Protein 8BAU (pdb70)

Secondary structure (DSSP, 8-state):
-TTSEEE-SSEEEE--S-STTTGGGSTTS---EE-TT--EESSHHHHHHHHHHHHH-TT-HHHHHHHHH--SHHHHHHHHHT-TT--HHHHHHHHHHHHHHHHHHHHHT-HHHHHHHHTTTT-EEEE--TT-SSSS-S--HHHHHHHHHT-HHHHHHSS--HHHHHHH----HHHHHHHHHHHHTS---

InterPro domains:
  IPR012816 NADAR [PF08719] (11-183)
  IPR012816 NADAR [TIGR02464] (10-182)
  IPR012816 NADAR [cd15457] (10-181)
  IPR037238 YbiA-like superfamily [G3DSA:1.10.357.40] (2-187)
  IPR037238 YbiA-like superfamily [SSF143990] (5-184)

B-factor: mean 34.52, std 11.38, range [20.26, 103.35]

Sequence (189 aa):
GPMDFVETNSAVYFYGQRDRKFGFLSNFYPCEFTDTEGRRFYSSEQYFMKRKQEMFDRDNEKVAIAILRAKAPAVAKKLGRQVENYDDEVWAEHRYEVMLEALKLKFSSDEEMAAKLLATGAKRLYEASRHDAIWGIGLSVASSVTRMFRESVSFQRTGDVDAETRSLCFGKNLLGNALMEARAWLQPQD

Structure (mmCIF, N/CA/C/O backbone):
data_8BAU
#
_entry.id   8BAU
#
_cell.length_a   44.829
_cell.length_b   66.593
_cell.length_c   72.888
_cell.angle_alpha   90.000
_cell.angle_beta   90.000
_cell.angle_gamma   90.000
#
_symmetry.space_group_name_H-M   'P 21 21 21'
#
loop_
_entity.id
_entity.type
_entity.pdbx_description
1 polymer 'NADAR domain-containing protein'
2 non-polymer '[(2R,3S,4R,5R)-5-(6-AMINOPURIN-9-YL)-3,4-DIHYDROXY-OXOLAN-2-YL]METHYL [HYDROXY-[[(2R,3S,4R,5S)-3,4,5-TRIHYDROXYOXOLAN-2-YL]METHOXY]PHOSPHORYL] HYDROGEN PHOSPHATE'
3 non-polymer 1,2-ETHANEDIOL
4 water water
#
loop_
_ato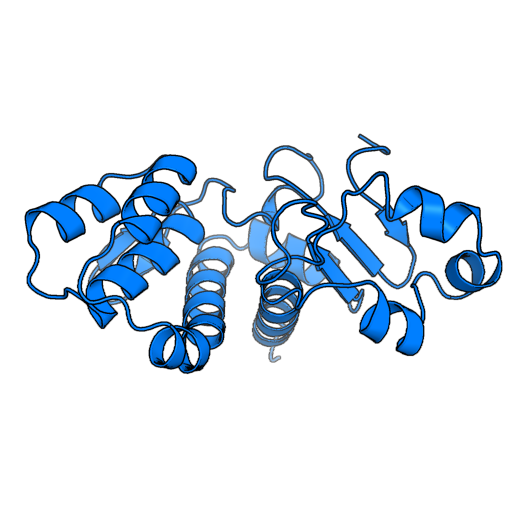m_site.group_PDB
_atom_site.id
_atom_site.type_symbol
_atom_site.label_atom_id
_atom_site.label_alt_id
_atom_site.label_comp_id
_atom_site.label_asym_id
_atom_site.label_entity_id
_atom_site.label_seq_id
_atom_site.pdbx_PDB_ins_code
_atom_site.Cartn_x
_atom_site.Cartn_y
_atom_site.Cartn_z
_atom_site.occupancy
_atom_site.B_iso_or_equiv
_atom_site.auth_seq_id
_atom_site.auth_comp_id
_atom_site.auth_asym_id
_atom_site.auth_atom_id
_atom_site.pdbx_PDB_model_num
ATOM 1 N N . GLY A 1 1 ? 33.717 -2.251 14.406 1.000 63.643 -1 GLY A N 1
ATOM 2 C CA . GLY A 1 1 ? 34.948 -2.381 13.604 1.000 66.434 -1 GLY A CA 1
ATOM 3 C C . GLY A 1 1 ? 34.823 -1.635 12.281 1.000 70.035 -1 GLY A C 1
ATOM 4 O O . GLY A 1 1 ? 33.786 -1.005 12.025 1.000 77.043 -1 GLY A O 1
ATOM 5 N N . PRO A 1 2 ? 35.870 -1.722 11.419 1.000 74.328 0 PRO A N 1
ATOM 6 C CA . PRO A 1 2 ? 35.911 -1.060 10.105 1.000 73.822 0 PRO A CA 1
ATOM 7 C C . PRO A 1 2 ? 34.795 -1.448 9.133 1.000 75.342 0 PRO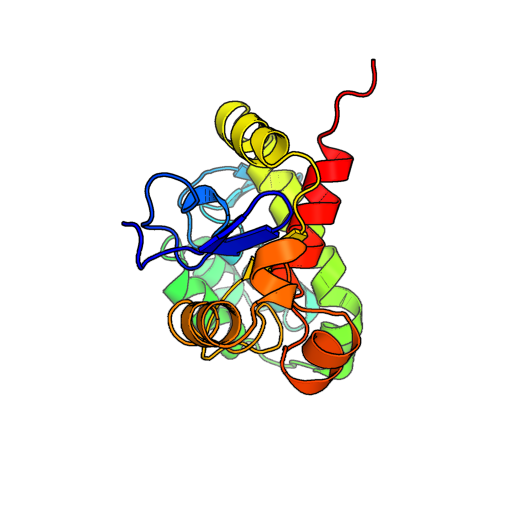 A C 1
ATOM 8 O O . PRO A 1 2 ? 34.488 -0.699 8.204 1.000 71.160 0 PRO A O 1
ATOM 12 N N . MET A 1 3 ? 34.243 -2.655 9.342 1.000 66.485 1 MET A N 1
ATOM 13 C CA . MET A 1 3 ? 33.161 -3.192 8.531 1.000 64.195 1 MET A CA 1
ATOM 14 C C . MET A 1 3 ? 31.798 -2.750 9.063 1.000 48.996 1 MET A C 1
ATOM 15 O O . MET A 1 3 ? 30.805 -3.051 8.412 1.000 52.715 1 MET A O 1
ATOM 20 N N . ASP A 1 4 ? 31.760 -2.068 10.226 1.000 50.663 2 ASP A N 1
ATOM 21 C CA . ASP A 1 4 ? 30.525 -1.643 10.882 1.000 50.000 2 ASP A CA 1
ATOM 22 C C . ASP A 1 4 ? 30.132 -0.180 10.596 1.000 44.197 2 ASP A C 1
ATOM 23 O O . ASP A 1 4 ? 29.033 0.191 10.982 1.000 41.176 2 ASP A O 1
ATOM 28 N N . PHE A 1 5 ? 30.993 0.620 9.940 1.000 38.153 3 PHE A N 1
ATOM 29 C CA . PHE A 1 5 ? 30.602 1.932 9.428 1.000 36.279 3 PHE A CA 1
ATOM 30 C C . PHE A 1 5 ? 31.462 2.286 8.210 1.000 42.340 3 PHE A C 1
ATOM 31 O O . PHE A 1 5 ? 32.485 1.665 7.928 1.000 41.208 3 PHE A O 1
ATOM 39 N N . VAL A 1 6 ? 30.995 3.250 7.419 1.000 32.346 4 VAL A N 1
ATOM 40 C CA . VAL A 1 6 ? 31.806 3.893 6.408 1.000 33.220 4 VAL A CA 1
ATOM 41 C C . VAL A 1 6 ? 31.922 5.322 6.903 1.000 35.659 4 VAL A C 1
ATOM 42 O O . VAL A 1 6 ? 30.912 6.019 7.147 1.000 31.221 4 VAL A O 1
ATOM 46 N N . GLU A 1 7 ? 33.159 5.813 6.994 1.000 32.948 5 GLU A N 1
ATOM 47 C CA . GLU A 1 7 ? 33.385 7.218 7.309 1.000 31.565 5 GLU A CA 1
ATOM 48 C C . GLU A 1 7 ? 34.395 7.802 6.319 1.000 34.953 5 GLU A C 1
ATOM 49 O O . GLU A 1 7 ? 35.410 7.168 6.039 1.000 33.378 5 GLU A O 1
ATOM 55 N N . THR A 1 8 ? 34.006 8.910 5.683 1.000 33.883 6 THR A N 1
ATOM 56 C CA . THR A 1 8 ? 34.868 9.663 4.789 1.000 34.616 6 THR A CA 1
ATOM 57 C C . THR A 1 8 ? 35.002 11.058 5.371 1.000 32.717 6 THR A C 1
ATOM 58 O O . THR A 1 8 ? 34.461 11.371 6.447 1.000 30.189 6 THR A O 1
ATOM 62 N N . ASN A 1 9 ? 35.642 11.929 4.581 1.000 32.725 7 ASN A N 1
ATOM 63 C CA . ASN A 1 9 ? 35.712 13.314 4.939 1.000 33.948 7 ASN A CA 1
ATOM 64 C C . ASN A 1 9 ? 34.389 14.037 4.898 1.000 34.902 7 ASN A C 1
ATOM 65 O O . ASN A 1 9 ? 34.299 15.108 5.452 1.000 36.797 7 ASN A O 1
ATOM 70 N N . SER A 1 10 ? 33.392 13.509 4.203 1.000 30.875 8 SER A N 1
ATOM 71 C CA . SER A 1 10 ? 32.160 14.222 4.008 1.000 32.659 8 SER A CA 1
ATOM 72 C C . SER A 1 10 ? 30.915 13.428 4.438 1.000 28.002 8 SER A C 1
ATOM 73 O O . SER A 1 10 ? 29.863 13.972 4.254 1.000 30.588 8 SER A O 1
ATOM 76 N N . ALA A 1 11 ? 31.056 12.235 5.001 1.000 27.898 9 ALA A N 1
ATOM 77 C CA . ALA A 1 11 ? 29.911 11.335 5.209 1.000 26.955 9 ALA A CA 1
ATOM 78 C C . ALA A 1 11 ? 30.223 10.346 6.324 1.000 27.710 9 ALA A C 1
ATOM 79 O O . ALA A 1 11 ? 31.351 9.891 6.518 1.000 29.714 9 ALA A O 1
ATOM 81 N N . VAL A 1 12 ? 29.167 10.002 7.096 1.000 28.656 10 VAL A N 1
ATOM 82 C CA . VAL A 1 12 ? 29.185 8.854 7.978 1.000 25.793 10 VAL A CA 1
ATOM 83 C C . VAL A 1 12 ? 27.965 7.975 7.676 1.000 24.751 10 VAL A C 1
ATOM 84 O O . VAL A 1 12 ? 26.832 8.454 7.775 1.000 28.236 10 VAL A O 1
ATOM 88 N N . TYR A 1 13 ? 28.239 6.698 7.366 1.000 23.606 11 TYR A N 1
ATOM 89 C CA . TYR A 1 13 ? 27.195 5.678 7.208 1.000 25.999 11 TYR A CA 1
ATOM 90 C C . TYR A 1 13 ? 27.341 4.744 8.410 1.000 28.277 11 TYR A C 1
ATOM 91 O O . TYR A 1 13 ? 28.360 4.036 8.572 1.000 29.302 11 TYR A O 1
ATOM 100 N N . PHE A 1 14 ? 26.331 4.778 9.275 1.000 25.463 12 PHE A N 1
ATOM 101 C CA . PHE A 1 14 ? 26.347 4.088 10.546 1.000 24.521 12 PHE A CA 1
ATOM 102 C C . PHE A 1 14 ? 25.226 3.052 10.590 1.000 24.478 12 PHE A C 1
ATOM 103 O O . PHE A 1 14 ? 24.175 3.155 9.903 1.000 23.367 12 PHE A O 1
ATOM 111 N N . TYR A 1 15 ? 25.376 2.083 11.506 1.000 23.358 13 TYR A N 1
ATOM 112 C CA . TYR A 1 15 ? 24.269 1.195 11.794 1.000 24.444 13 TYR A CA 1
ATOM 113 C C . TYR A 1 15 ? 24.484 0.567 13.172 1.000 28.155 13 TYR A C 1
ATOM 114 O O . TYR A 1 15 ? 25.533 -0.022 13.407 1.000 28.052 13 TYR A O 1
ATOM 123 N N . GLY A 1 16 ? 23.534 0.681 14.061 1.000 26.383 14 GLY A N 1
ATOM 124 C CA . GLY A 1 16 ? 23.489 -0.117 15.273 1.000 30.882 14 GLY A CA 1
ATOM 125 C C . GLY A 1 16 ? 24.159 0.591 16.456 1.000 33.311 14 GLY A C 1
ATOM 126 O O . GLY A 1 16 ? 25.018 1.439 16.273 1.000 31.877 14 GLY A O 1
ATOM 127 N N . GLN A 1 17 ? 23.665 0.283 17.673 1.000 31.676 15 GLN A N 1
ATOM 128 C CA . GLN A 1 17 ? 24.075 0.924 18.929 1.000 32.768 15 GLN A CA 1
ATOM 129 C C . GLN A 1 17 ? 25.396 0.322 19.434 1.000 38.329 15 GLN A 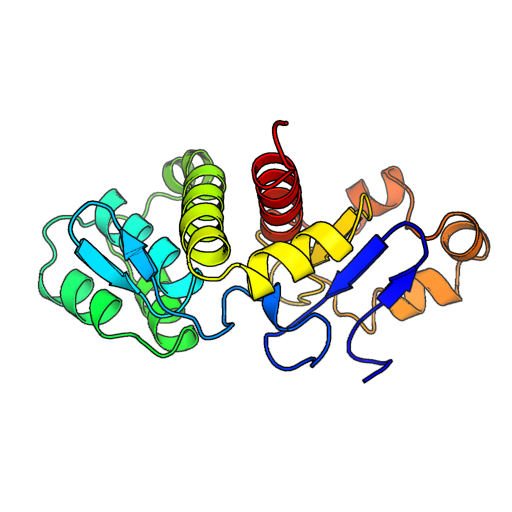C 1
ATOM 130 O O . GLN A 1 17 ? 25.944 0.886 20.371 1.000 34.809 15 GLN A O 1
ATOM 136 N N . ARG A 1 18 ? 25.889 -0.755 18.795 1.000 33.886 16 ARG A N 1
ATOM 137 C CA . ARG A 1 18 ? 27.043 -1.460 19.340 1.000 42.870 16 ARG A CA 1
ATOM 138 C C . ARG A 1 18 ? 28.384 -0.825 18.955 1.000 54.982 16 ARG A C 1
ATOM 139 O O . ARG A 1 18 ? 29.267 -0.781 19.823 1.000 50.060 16 ARG A O 1
ATOM 147 N N . ASP A 1 19 ? 28.573 -0.338 17.717 1.000 50.778 17 ASP A N 1
ATOM 148 C CA . ASP A 1 19 ? 29.829 0.285 17.303 1.000 47.411 17 ASP A CA 1
ATOM 149 C C . ASP A 1 19 ? 30.334 1.232 18.376 1.000 46.099 17 ASP A C 1
ATOM 150 O O . ASP A 1 19 ? 29.596 2.108 18.835 1.000 38.034 17 ASP A O 1
ATOM 155 N N . ARG A 1 20 ? 31.601 1.128 18.775 1.000 37.717 18 ARG A N 1
ATOM 156 C CA . ARG A 1 20 ? 32.042 1.994 19.867 1.000 46.627 18 ARG A CA 1
ATOM 157 C C . ARG A 1 20 ? 32.106 3.471 19.445 1.000 42.265 18 ARG A C 1
ATOM 158 O O . ARG A 1 20 ? 31.830 4.361 20.235 1.000 46.759 18 ARG A O 1
ATOM 166 N N . LYS A 1 21 ? 32.327 3.764 18.178 1.000 32.925 19 LYS A N 1
ATOM 167 C CA . LYS A 1 21 ? 32.463 5.150 17.810 1.000 30.885 19 LYS A CA 1
ATOM 168 C C . LYS A 1 21 ? 31.096 5.792 17.539 1.000 30.904 19 LYS A C 1
ATOM 169 O O . LYS A 1 21 ? 30.851 6.901 18.032 1.000 29.971 19 LYS A O 1
ATOM 175 N N . PHE A 1 22 ? 30.252 5.097 16.774 1.000 31.801 20 PHE A N 1
ATOM 176 C CA . PHE A 1 22 ? 29.013 5.705 16.234 1.000 27.895 20 PHE A CA 1
ATOM 177 C C . PHE A 1 22 ? 27.772 5.050 16.798 1.000 28.906 20 PHE A C 1
ATOM 178 O O . PHE A 1 22 ? 26.655 5.400 16.386 1.000 29.524 20 PHE A O 1
ATOM 186 N N . GLY A 1 23 ? 27.940 4.142 17.750 1.000 26.708 21 GLY A N 1
ATOM 187 C CA . GLY A 1 23 ? 26.784 3.482 18.372 1.000 26.642 21 GLY A CA 1
ATOM 188 C C . GLY A 1 23 ? 25.764 4.482 18.873 1.000 27.901 21 GLY A C 1
ATOM 189 O O . GLY A 1 23 ? 24.547 4.241 18.723 1.000 28.237 21 GLY A O 1
ATOM 190 N N . PHE A 1 24 ? 26.241 5.632 19.363 1.000 24.758 22 PHE A N 1
ATOM 191 C CA . PHE A 1 24 ? 25.371 6.630 19.958 1.000 27.637 22 PHE A CA 1
ATOM 192 C C . PHE A 1 24 ? 24.350 7.208 18.973 1.000 24.667 22 PHE A C 1
ATOM 193 O O . PHE A 1 24 ? 23.306 7.683 19.421 1.000 27.441 22 PHE A O 1
ATOM 201 N N . LEU A 1 25 ? 24.620 7.095 17.678 1.000 26.888 23 LEU A N 1
ATOM 202 C CA . LEU A 1 25 ? 23.679 7.632 16.685 1.000 26.977 23 LEU A CA 1
ATOM 203 C C . LEU A 1 25 ? 22.427 6.740 16.535 1.000 26.271 23 LEU A C 1
ATOM 204 O O . LEU A 1 25 ? 21.384 7.229 16.063 1.000 24.207 23 LEU A O 1
ATOM 209 N N . SER A 1 26 ? 22.551 5.453 16.878 1.000 25.140 24 SER A N 1
ATOM 210 C CA . SER A 1 26 ? 21.421 4.520 16.868 1.000 24.876 24 SER A CA 1
ATOM 211 C C . SER A 1 26 ? 20.311 4.965 17.826 1.000 26.236 24 SER A C 1
ATOM 212 O O . SER A 1 26 ? 20.553 5.276 18.989 1.000 24.807 24 SER A O 1
ATOM 215 N N . ASN A 1 27 ? 19.037 4.868 17.417 1.000 23.852 25 ASN A N 1
ATOM 216 C CA . ASN A 1 27 ? 17.967 5.121 18.363 1.000 22.316 25 ASN A CA 1
ATOM 217 C C . ASN A 1 27 ? 17.807 4.021 19.411 1.000 23.753 25 ASN A C 1
ATOM 218 O O . ASN A 1 27 ? 17.106 4.234 20.416 1.000 24.075 25 ASN A O 1
ATOM 223 N N . PHE A 1 28 ? 18.459 2.856 19.216 1.000 24.854 26 PHE A N 1
ATOM 224 C CA . PHE A 1 28 ? 18.461 1.799 20.236 1.000 25.891 26 PHE A CA 1
ATOM 225 C C . PHE A 1 28 ? 19.512 2.057 21.339 1.000 27.032 26 PHE A C 1
ATOM 226 O O . PHE A 1 28 ? 19.587 1.282 22.298 1.000 30.280 26 PHE A O 1
ATOM 234 N N . TYR A 1 29 ? 20.347 3.091 21.212 1.000 26.855 27 TYR A N 1
ATOM 235 C CA . TYR A 1 29 ? 21.395 3.378 22.169 1.000 30.052 27 TYR A CA 1
ATOM 236 C C . TYR A 1 29 ? 20.795 3.688 23.543 1.000 30.805 27 TYR A C 1
ATOM 237 O O . TYR A 1 29 ? 19.882 4.515 23.687 1.000 28.319 27 TYR A O 1
ATOM 246 N N . PRO A 1 30 ? 21.287 3.002 24.596 1.000 33.009 28 PRO A N 1
ATOM 247 C CA . PRO A 1 30 ? 20.749 3.198 25.945 1.000 32.545 28 PRO A CA 1
ATOM 248 C C . PRO A 1 30 ? 21.107 4.573 26.462 1.000 32.479 28 PRO A C 1
ATOM 249 O O . PRO A 1 30 ? 22.232 5.019 26.339 1.000 33.600 28 PRO A O 1
ATOM 253 N N . CYS A 1 31 ? 20.151 5.237 27.043 1.000 29.913 29 CYS A N 1
ATOM 254 C CA . CYS A 1 31 ? 20.372 6.540 27.620 1.000 32.804 29 CYS A CA 1
ATOM 255 C C . CYS A 1 31 ? 19.225 6.719 28.607 1.000 36.453 29 CYS A C 1
ATOM 256 O O . CYS A 1 31 ? 18.496 5.745 28.881 1.000 36.191 29 CYS A O 1
ATOM 259 N N . GLU A 1 32 ? 19.079 7.932 29.144 1.000 32.327 30 GLU A N 1
ATOM 260 C CA . GLU A 1 32 ? 18.021 8.159 30.106 1.000 37.840 30 GLU A CA 1
ATOM 261 C C . GLU A 1 32 ? 17.659 9.624 30.090 1.000 37.116 30 GLU A C 1
ATOM 262 O O . GLU A 1 32 ? 18.534 10.461 30.309 1.000 33.053 30 GLU A O 1
ATOM 268 N N . PHE A 1 33 ? 16.369 9.906 29.897 1.000 34.373 31 PHE A N 1
ATOM 269 C CA . PHE A 1 33 ? 15.920 11.286 29.828 1.000 33.152 31 PHE A CA 1
ATOM 270 C C . PHE A 1 33 ? 14.453 11.335 30.244 1.000 34.930 31 PHE A C 1
ATOM 271 O O . PHE A 1 33 ? 13.779 10.296 30.309 1.000 37.102 31 PHE A O 1
ATOM 279 N N . THR A 1 34 ? 13.989 12.553 30.551 1.000 33.332 32 THR A N 1
ATOM 280 C CA . THR A 1 34 ? 12.605 12.744 30.929 1.000 36.984 32 THR A CA 1
ATOM 281 C C . THR A 1 34 ? 12.016 13.790 29.998 1.000 39.522 32 THR A C 1
ATOM 282 O O . THR A 1 34 ? 12.737 14.627 29.435 1.000 38.939 32 THR A O 1
ATOM 286 N N . ASP A 1 35 ? 10.725 13.640 29.749 1.000 39.542 33 ASP A N 1
ATOM 287 C CA . ASP A 1 35 ? 10.003 14.644 29.014 1.000 44.081 33 ASP A CA 1
ATOM 288 C C . ASP A 1 35 ? 9.523 15.670 30.035 1.000 42.852 33 ASP A C 1
ATOM 289 O O . ASP A 1 35 ? 9.683 15.479 31.230 1.000 41.478 33 ASP A O 1
ATOM 294 N N . THR A 1 36 ? 8.960 16.763 29.528 1.000 43.247 34 THR A N 1
ATOM 295 C CA . THR A 1 36 ? 8.378 17.815 30.349 1.000 47.805 34 THR A CA 1
ATOM 296 C C . THR A 1 36 ? 7.404 17.268 31.389 1.000 52.147 34 THR A C 1
ATOM 297 O O . THR A 1 36 ? 7.454 17.688 32.547 1.000 50.770 34 THR A O 1
ATOM 301 N N . GLU A 1 37 ? 6.510 16.341 30.992 1.000 48.503 35 GLU A N 1
ATOM 302 C CA . GLU A 1 37 ? 5.563 15.780 31.941 1.000 47.832 35 GLU A CA 1
ATOM 303 C C . GLU A 1 37 ? 6.205 14.826 32.941 1.000 46.922 35 GLU A C 1
ATOM 304 O O . GLU A 1 37 ? 5.528 14.346 33.839 1.000 52.823 35 GLU A O 1
ATOM 310 N N . GLY A 1 38 ? 7.487 14.523 32.775 1.000 43.390 36 GLY A N 1
ATOM 311 C CA . GLY A 1 38 ? 8.237 13.820 33.787 1.000 44.556 36 GLY A CA 1
ATOM 312 C C . GLY A 1 38 ? 8.243 12.316 33.536 1.000 42.649 36 GLY A C 1
ATOM 313 O O . GLY A 1 38 ? 8.672 11.572 34.413 1.000 46.103 36 GLY A O 1
ATOM 314 N N . ARG A 1 39 ? 7.811 11.854 32.360 1.000 36.242 37 ARG A N 1
ATOM 315 C CA . ARG A 1 39 ? 7.970 10.443 32.060 1.000 36.379 37 ARG A CA 1
ATOM 316 C C . ARG A 1 39 ? 9.443 10.215 31.689 1.000 35.894 37 ARG A C 1
ATOM 317 O O . ARG A 1 39 ? 10.087 11.049 31.068 1.000 39.846 37 ARG A O 1
ATOM 325 N N . ARG A 1 40 ? 9.938 9.043 32.068 1.000 36.594 38 ARG A N 1
ATOM 326 C CA . ARG A 1 40 ? 11.313 8.626 31.916 1.000 34.334 38 ARG A CA 1
ATOM 327 C C . ARG A 1 40 ? 11.385 7.642 30.742 1.000 37.055 38 ARG A C 1
ATOM 328 O O . ARG A 1 40 ? 10.502 6.772 30.608 1.000 34.572 38 ARG A O 1
ATOM 336 N N . PHE A 1 41 ? 12.424 7.834 29.909 1.000 32.019 39 PHE A N 1
ATOM 337 C CA . PHE A 1 41 ? 12.694 7.077 28.688 1.000 30.026 39 PHE A CA 1
ATOM 338 C C . PHE A 1 41 ? 14.137 6.631 28.694 1.000 31.609 39 PHE A C 1
ATOM 339 O O . PHE A 1 41 ? 15.018 7.342 29.173 1.000 29.700 39 PHE A O 1
ATOM 347 N N . TYR A 1 42 ? 14.362 5.467 28.079 1.000 32.128 40 TYR A N 1
ATOM 348 C CA . TYR A 1 42 ? 15.679 4.839 28.125 1.000 31.685 40 TYR A CA 1
ATOM 349 C C . TYR A 1 42 ? 16.304 4.660 26.743 1.000 26.457 40 TYR A C 1
ATOM 350 O O . TYR A 1 42 ? 17.389 4.077 26.647 1.000 30.335 40 TYR A O 1
ATOM 359 N N . SER A 1 43 ? 15.682 5.295 25.722 1.000 25.598 41 SER A N 1
ATOM 360 C CA . SER A 1 43 ? 16.159 5.380 24.359 1.000 24.006 41 SER A CA 1
ATOM 361 C C . SER A 1 43 ? 15.279 6.388 23.643 1.000 24.897 41 SER A C 1
ATOM 362 O O . SER A 1 43 ? 14.116 6.591 24.014 1.000 27.130 41 SER A O 1
ATOM 365 N N . SER A 1 44 ? 15.824 6.952 22.551 1.000 27.039 42 SER A N 1
ATOM 366 C CA . SER A 1 44 ? 15.026 7.815 21.674 1.000 25.944 42 SER A CA 1
ATOM 367 C C . SER A 1 44 ? 13.938 6.952 21.033 1.000 22.200 42 SER A C 1
ATOM 368 O O . SER A 1 44 ? 12.821 7.405 20.784 1.000 23.123 42 SER A O 1
ATOM 371 N N . GLU A 1 45 ? 14.279 5.681 20.784 1.000 22.556 43 GLU A N 1
ATOM 372 C CA . GLU A 1 45 ? 13.292 4.739 20.265 1.000 23.467 43 GLU A CA 1
ATOM 373 C C . GLU A 1 45 ? 12.016 4.761 21.097 1.000 25.973 43 GLU A C 1
ATOM 374 O O . GLU A 1 45 ? 10.920 4.806 20.544 1.000 23.723 43 GLU A O 1
ATOM 380 N N . GLN A 1 46 ? 12.170 4.591 22.423 1.000 25.541 44 GLN A N 1
ATOM 381 C CA . GLN A 1 46 ? 11.014 4.388 23.281 1.000 27.033 44 GLN A CA 1
ATOM 382 C C . GLN A 1 46 ? 10.140 5.645 23.271 1.000 26.729 44 GLN A C 1
ATOM 383 O O . GLN A 1 46 ? 8.914 5.560 23.232 1.000 25.208 44 GLN A O 1
ATOM 389 N N . TYR A 1 47 ? 10.761 6.830 23.245 1.000 25.199 45 TYR A N 1
ATOM 390 C CA . TYR A 1 47 ? 9.981 8.048 23.263 1.000 26.403 45 TYR A CA 1
ATOM 391 C C . TYR A 1 47 ? 9.180 8.218 21.970 1.000 23.780 45 TYR A C 1
ATOM 392 O O . TYR A 1 47 ? 8.005 8.601 22.017 1.000 24.748 45 TYR A O 1
ATOM 401 N N . PHE A 1 48 ? 9.824 7.964 20.820 1.000 25.387 46 PHE A N 1
ATOM 402 C CA . PHE A 1 48 ? 9.159 8.017 19.541 1.000 23.831 46 PHE A CA 1
ATOM 403 C C . PHE A 1 48 ? 7.941 7.081 19.505 1.000 25.423 46 PHE A C 1
ATOM 404 O O . PHE A 1 48 ? 6.847 7.473 19.046 1.000 24.047 46 PHE A O 1
ATOM 412 N N . MET A 1 49 ? 8.100 5.861 20.068 1.000 22.824 47 MET A N 1
ATOM 413 C CA . MET A 1 49 ? 6.966 4.925 20.097 1.000 23.092 47 MET A CA 1
ATOM 414 C C . MET A 1 49 ? 5.850 5.368 21.051 1.000 25.191 47 MET A C 1
ATOM 415 O O . MET A 1 49 ? 4.649 5.209 20.714 1.000 24.911 47 MET A O 1
ATOM 420 N N . LYS A 1 50 ? 6.226 6.009 22.173 1.000 21.135 48 LYS A N 1
ATOM 421 C CA . LYS A 1 50 ? 5.203 6.503 23.062 1.000 24.451 48 LYS A CA 1
ATOM 422 C C . LYS A 1 50 ? 4.361 7.604 22.369 1.000 28.794 48 LYS A C 1
ATOM 423 O O . LYS A 1 50 ? 3.124 7.624 22.460 1.000 26.243 48 LYS A O 1
ATOM 429 N N . ARG A 1 51 ? 5.045 8.492 21.640 1.000 25.534 49 ARG A N 1
ATOM 430 C CA . ARG A 1 51 ? 4.338 9.581 20.940 1.000 25.977 49 ARG A CA 1
ATOM 431 C C . ARG A 1 51 ? 3.455 9.005 19.807 1.000 27.578 49 ARG A C 1
ATOM 432 O O . ARG A 1 51 ? 2.353 9.497 19.584 1.000 25.018 49 ARG A O 1
ATOM 440 N N . LYS A 1 52 ? 3.838 7.886 19.163 1.000 25.070 50 LYS A N 1
ATOM 441 C CA . LYS A 1 52 ? 2.936 7.221 18.217 1.000 29.896 50 LYS A CA 1
ATOM 442 C C . LYS A 1 52 ? 1.651 6.730 18.888 1.000 29.032 50 LYS A C 1
ATOM 443 O O . LYS A 1 52 ? 0.555 6.981 18.371 1.000 29.374 50 LYS A O 1
ATOM 449 N N . GLN A 1 53 ? 1.760 6.055 20.046 1.000 29.661 51 GLN A N 1
ATOM 450 C CA . GLN A 1 53 ? 0.607 5.540 20.771 1.000 27.757 51 GLN A CA 1
ATOM 451 C C . GLN A 1 53 ? -0.232 6.756 21.201 1.000 31.695 51 GLN A C 1
ATOM 452 O O . GLN A 1 53 ? -1.451 6.720 21.084 1.000 29.209 51 GLN A O 1
ATOM 458 N N . GLU A 1 54 ? 0.409 7.801 21.716 1.000 28.608 52 GLU A N 1
ATOM 459 C CA . GLU A 1 54 ? -0.310 9.012 22.132 1.000 31.610 52 GLU A CA 1
ATOM 460 C C . GLU A 1 54 ? -1.085 9.671 20.979 1.000 35.483 52 GLU A C 1
ATOM 461 O O . GLU A 1 54 ? -2.235 10.105 21.165 1.000 30.626 52 GLU A O 1
ATOM 467 N N . MET A 1 55 ? -0.567 9.562 19.769 1.000 28.758 53 MET A N 1
ATOM 468 C CA . MET A 1 55 ? -1.167 10.209 18.609 1.000 34.686 53 MET A CA 1
ATOM 469 C C . MET A 1 55 ? -2.409 9.452 18.126 1.000 37.208 53 MET A C 1
ATOM 470 O O . MET A 1 55 ? -3.362 10.087 17.657 1.000 35.472 53 MET A O 1
ATOM 475 N N . PHE A 1 56 ? -2.395 8.121 18.193 1.000 29.589 54 PHE A N 1
ATOM 476 C CA . PHE A 1 56 ? -3.425 7.255 17.607 1.000 33.603 54 PHE A CA 1
ATOM 477 C C . PHE A 1 56 ? -4.335 6.570 18.641 1.000 35.681 54 PHE A C 1
ATOM 478 O O . PHE A 1 56 ? -5.468 6.223 18.295 1.000 33.292 54 PHE A O 1
ATOM 486 N N . ASP A 1 57 ? -3.904 6.376 19.891 1.000 33.990 55 ASP A N 1
ATOM 487 C CA . ASP A 1 57 ? -4.605 5.524 20.846 1.000 34.938 55 ASP A CA 1
ATOM 488 C C . ASP A 1 57 ? -4.272 6.058 22.246 1.000 36.459 55 ASP A C 1
ATOM 489 O O . ASP A 1 57 ? -3.733 5.380 23.126 1.000 35.389 55 ASP A O 1
ATOM 494 N N . ARG A 1 58 ? -4.624 7.319 22.439 1.000 31.551 56 ARG A N 1
ATOM 495 C CA . ARG A 1 58 ? -4.121 8.089 23.554 1.000 34.949 56 ARG A CA 1
ATOM 496 C C . ARG A 1 58 ? -4.621 7.516 24.876 1.000 35.987 56 ARG A C 1
ATOM 497 O O . ARG A 1 58 ? -3.949 7.680 25.876 1.000 38.941 56 ARG A O 1
ATOM 505 N N . ASP A 1 59 ? -5.849 6.961 24.899 1.000 34.952 57 ASP A N 1
ATOM 506 C CA . ASP A 1 59 ? -6.495 6.552 26.148 1.000 37.911 57 ASP A CA 1
ATOM 507 C C . ASP A 1 59 ? -6.299 5.071 26.455 1.000 37.345 57 ASP A C 1
ATOM 508 O O . ASP A 1 59 ? -6.997 4.517 27.290 1.000 39.147 57 ASP A O 1
ATOM 513 N N . ASN A 1 60 ? -5.388 4.410 25.753 1.000 33.900 58 ASN A N 1
ATOM 514 C CA . ASN A 1 60 ? -5.168 2.985 25.877 1.000 32.255 58 ASN A CA 1
ATOM 515 C C . ASN A 1 60 ? -4.170 2.800 27.015 1.000 33.923 58 ASN A C 1
ATOM 516 O O . ASN A 1 60 ? -2.993 3.077 26.877 1.000 31.576 58 ASN A O 1
ATOM 521 N N . GLU A 1 61 ? -4.676 2.389 28.190 1.000 34.309 59 GLU A N 1
ATOM 522 C CA . GLU A 1 61 ? -3.860 2.362 29.396 1.000 35.998 59 GLU A CA 1
ATOM 523 C C . GLU A 1 61 ? -2.794 1.269 29.250 1.000 33.122 59 GLU A C 1
ATOM 524 O O . GLU A 1 61 ? -1.604 1.532 29.491 1.000 31.926 59 GLU A O 1
ATOM 530 N N . LYS A 1 62 ? -3.244 0.047 28.889 1.000 31.896 60 LYS A N 1
ATOM 531 C CA . LYS A 1 62 ? -2.365 -1.110 28.737 1.000 34.708 60 LYS A CA 1
ATOM 532 C C . LYS A 1 62 ? -1.172 -0.811 27.814 1.000 31.466 60 LYS A C 1
ATOM 533 O O . LYS A 1 62 ? -0.005 -1.109 28.145 1.000 29.306 60 LYS A O 1
ATOM 539 N N . VAL A 1 63 ? -1.453 -0.189 26.659 1.000 30.622 61 VAL A N 1
ATOM 540 C CA . VAL A 1 63 ? -0.450 0.057 25.644 1.000 29.413 61 VAL A CA 1
ATOM 541 C C . VAL A 1 63 ? 0.447 1.212 26.092 1.000 29.701 61 VAL A C 1
ATOM 542 O O . VAL A 1 63 ? 1.670 1.094 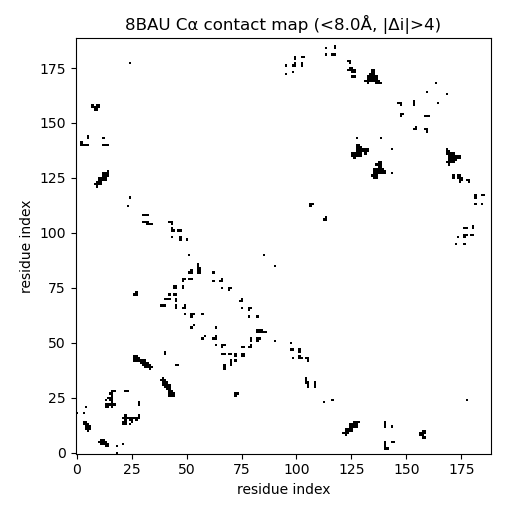25.935 1.000 27.433 61 VAL A O 1
ATOM 546 N N . ALA A 1 64 ? -0.090 2.231 26.768 1.000 31.674 62 ALA A N 1
ATOM 547 C CA . ALA A 1 64 ? 0.761 3.337 27.224 1.000 32.243 62 ALA A CA 1
ATOM 548 C C . ALA A 1 64 ? 1.776 2.833 28.269 1.000 30.566 62 ALA A C 1
ATOM 549 O O . ALA A 1 64 ? 2.958 3.158 28.234 1.000 29.938 62 ALA A O 1
ATOM 551 N N . ILE A 1 65 ? 1.265 2.036 29.221 1.000 31.870 63 ILE A N 1
ATOM 552 C CA . ILE A 1 65 ? 2.078 1.453 30.270 1.000 28.818 63 ILE A CA 1
ATOM 553 C C . ILE A 1 65 ? 3.129 0.554 29.645 1.000 29.297 63 ILE A C 1
ATOM 554 O O . ILE A 1 65 ? 4.307 0.607 30.005 1.000 27.912 63 ILE A O 1
ATOM 559 N N . ALA A 1 66 ? 2.689 -0.326 28.720 1.000 30.295 64 ALA A N 1
ATOM 560 C CA . ALA A 1 66 ? 3.630 -1.278 28.104 1.000 28.064 64 ALA A CA 1
ATOM 561 C C . ALA A 1 66 ? 4.788 -0.525 27.383 1.000 29.509 64 ALA A C 1
ATOM 562 O O . ALA A 1 66 ? 5.970 -0.911 27.506 1.000 28.077 64 ALA A O 1
ATOM 564 N N . ILE A 1 67 ? 4.474 0.573 26.665 1.000 27.040 65 ILE A N 1
ATOM 565 C CA . ILE A 1 67 ? 5.566 1.333 26.050 1.000 26.636 65 ILE A CA 1
ATOM 566 C C . ILE A 1 67 ? 6.461 2.015 27.105 1.000 26.903 65 ILE A C 1
ATOM 567 O O . ILE A 1 67 ? 7.689 2.059 26.963 1.000 27.635 65 ILE A O 1
ATOM 572 N N . LEU A 1 68 ? 5.874 2.598 28.151 1.000 29.182 66 LEU A N 1
ATOM 573 C CA . LEU A 1 68 ? 6.660 3.214 29.212 1.000 31.409 66 LEU A CA 1
ATOM 574 C C . LEU A 1 68 ? 7.481 2.164 29.954 1.000 31.115 66 LEU A C 1
ATOM 575 O O . LEU A 1 68 ? 8.581 2.491 30.416 1.000 31.507 66 LEU A O 1
ATOM 580 N N . ARG A 1 69 ? 7.069 0.886 29.898 1.000 28.456 67 ARG A N 1
ATOM 581 C CA . ARG A 1 69 ? 7.860 -0.162 30.537 1.000 34.463 67 ARG A CA 1
ATOM 582 C C . ARG A 1 69 ? 8.910 -0.780 29.599 1.000 33.281 67 ARG A C 1
ATOM 583 O O . ARG A 1 69 ? 9.722 -1.592 30.067 1.000 31.663 67 ARG A O 1
ATOM 591 N N . ALA A 1 70 ? 8.809 -0.519 28.281 1.000 29.615 68 ALA A N 1
ATOM 592 C CA . ALA A 1 70 ? 9.651 -1.123 27.246 1.000 27.888 68 ALA A CA 1
ATOM 593 C C . ALA A 1 70 ? 11.037 -0.415 27.191 1.000 31.262 68 ALA A C 1
ATOM 594 O O . ALA A 1 70 ? 11.339 0.379 26.293 1.000 31.492 68 ALA A O 1
ATOM 596 N N . LYS A 1 71 ? 11.872 -0.736 28.185 1.000 32.074 69 LYS A N 1
ATOM 597 C CA . LYS A 1 71 ? 13.256 -0.263 28.278 1.000 36.182 69 LYS A CA 1
ATOM 598 C C . LYS A 1 71 ? 14.062 -0.842 27.119 1.000 32.522 69 LYS A C 1
ATOM 599 O O . LYS A 1 71 ? 14.912 -0.130 26.605 1.000 33.994 69 LYS A O 1
ATOM 605 N N . ALA A 1 72 ? 13.739 -2.073 26.683 1.000 31.629 70 ALA A N 1
ATOM 606 C CA . ALA A 1 72 ? 14.358 -2.667 25.508 1.000 27.254 70 ALA A CA 1
ATOM 607 C C . ALA A 1 72 ? 13.766 -2.041 24.250 1.000 24.785 70 ALA A C 1
ATOM 608 O O . ALA A 1 72 ? 12.521 -2.139 24.019 1.000 23.794 70 ALA A O 1
ATOM 610 N N . PRO A 1 73 ? 14.617 -1.357 23.451 1.000 26.606 71 PRO A N 1
ATOM 611 C CA . PRO A 1 73 ? 14.111 -0.602 22.302 1.000 26.220 71 PRO A CA 1
ATOM 612 C C . PRO A 1 73 ? 13.344 -1.462 21.291 1.000 28.805 71 PRO A C 1
ATOM 613 O O . PRO A 1 73 ? 12.374 -0.965 20.699 1.000 23.284 71 PRO A O 1
ATOM 617 N N . ALA A 1 74 ? 13.788 -2.734 21.079 1.000 27.442 72 ALA A N 1
ATOM 618 C CA . ALA A 1 74 ? 13.104 -3.607 20.141 1.000 27.172 72 ALA A CA 1
ATOM 619 C C . ALA A 1 74 ? 11.702 -3.953 20.646 1.000 25.739 72 ALA A C 1
ATOM 620 O O . ALA A 1 74 ? 10.802 -4.070 19.804 1.000 27.417 72 ALA A O 1
ATOM 622 N N . VAL A 1 75 ? 11.491 -3.983 21.968 1.000 24.746 73 VAL A N 1
ATOM 623 C CA . VAL A 1 75 ? 10.162 -4.222 22.515 1.000 27.997 73 VAL A CA 1
ATOM 624 C C . VAL A 1 75 ? 9.280 -2.998 22.305 1.000 26.733 73 VAL A C 1
ATOM 625 O O . VAL A 1 75 ? 8.123 -3.155 21.868 1.000 25.971 73 VAL A O 1
ATOM 629 N N . ALA A 1 76 ? 9.852 -1.811 22.455 1.000 25.939 74 ALA A N 1
ATOM 630 C CA . ALA A 1 76 ? 9.119 -0.559 22.219 1.000 25.696 74 ALA A CA 1
ATOM 631 C C . ALA A 1 76 ? 8.666 -0.497 20.752 1.000 26.441 74 ALA A C 1
ATOM 632 O O . ALA A 1 76 ? 7.499 -0.185 20.488 1.000 25.001 74 ALA A O 1
ATOM 634 N N . LYS A 1 77 ? 9.581 -0.858 19.847 1.000 24.075 75 LYS A N 1
ATOM 635 C CA . LYS A 1 77 ? 9.304 -0.850 18.418 1.000 25.089 75 LYS A CA 1
ATOM 636 C C . LYS A 1 77 ? 8.115 -1.752 18.057 1.000 24.610 75 LYS A C 1
ATOM 637 O O . LYS A 1 77 ? 7.188 -1.381 17.269 1.000 25.700 75 LYS A O 1
ATOM 643 N N . LYS A 1 78 ? 8.173 -2.979 18.593 1.000 26.068 76 LYS A N 1
ATOM 644 C CA . LYS A 1 78 ? 7.111 -3.929 18.283 1.000 27.653 76 LYS A CA 1
ATOM 645 C C . LYS A 1 78 ? 5.766 -3.440 18.815 1.000 27.354 76 LYS A C 1
ATOM 646 O O . LYS A 1 78 ? 4.734 -3.539 18.125 1.000 27.605 76 LYS A O 1
ATOM 652 N N . LEU A 1 79 ? 5.733 -2.915 20.042 1.000 24.418 77 LEU A N 1
ATOM 653 C CA . LEU A 1 79 ? 4.531 -2.272 20.534 1.000 24.332 77 LEU A CA 1
ATOM 654 C C . LEU A 1 79 ? 4.063 -1.169 19.597 1.000 26.460 77 LEU A C 1
ATOM 655 O O . LEU A 1 79 ? 2.849 -1.050 19.307 1.000 25.872 77 LEU A O 1
ATOM 660 N N . GLY A 1 80 ? 5.031 -0.397 19.057 1.000 24.732 78 GLY A N 1
ATOM 661 C CA . GLY A 1 80 ? 4.675 0.682 18.157 1.000 24.700 78 GLY A CA 1
ATOM 662 C C . GLY A 1 80 ? 3.998 0.174 16.877 1.000 30.567 78 GLY A C 1
ATOM 663 O O . GLY A 1 80 ? 3.085 0.829 16.338 1.000 25.656 78 GLY A O 1
ATOM 664 N N . ARG A 1 81 ? 4.418 -1.013 16.423 1.000 26.884 79 ARG A N 1
ATOM 665 C CA . ARG A 1 81 ? 3.868 -1.591 15.203 1.000 30.193 79 ARG A CA 1
ATOM 666 C C . ARG A 1 81 ? 2.440 -2.058 15.466 1.000 26.210 79 ARG A C 1
ATOM 667 O O . ARG A 1 81 ? 1.730 -2.324 14.502 1.000 27.884 79 ARG A O 1
ATOM 675 N N . GLN A 1 82 ? 2.081 -2.251 16.742 1.000 26.823 80 GLN A N 1
ATOM 676 C CA . GLN A 1 82 ? 0.787 -2.788 17.128 1.000 31.197 80 GLN A CA 1
ATOM 677 C C . GLN A 1 82 ? -0.184 -1.687 17.572 1.000 29.820 80 GLN A C 1
ATOM 678 O O . GLN A 1 82 ? -1.353 -1.963 17.935 1.000 29.264 80 GLN A O 1
ATOM 684 N N . VAL A 1 83 ? 0.251 -0.424 17.527 1.000 27.368 81 VAL A N 1
ATOM 685 C CA . VAL A 1 83 ? -0.586 0.663 18.000 1.000 29.703 81 VAL A CA 1
ATOM 686 C C . VAL A 1 83 ? -1.861 0.678 17.137 1.000 29.971 81 VAL A C 1
ATOM 687 O O . VAL A 1 83 ? -1.781 0.568 15.896 1.000 27.588 81 VAL A O 1
ATOM 691 N N . GLU A 1 84 ? -3.027 0.783 17.817 1.000 29.165 82 GLU A N 1
ATOM 692 C CA . GLU A 1 84 ? -4.306 0.730 17.097 1.000 34.677 82 GLU A CA 1
ATOM 693 C C . GLU A 1 84 ? -4.717 2.107 16.558 1.000 32.244 82 GLU A C 1
ATOM 694 O O . GLU A 1 84 ? -4.195 3.127 16.953 1.000 32.395 82 GLU A O 1
ATOM 700 N N . ASN A 1 85 ? -5.695 2.121 15.623 1.000 39.801 83 ASN A N 1
ATOM 701 C CA . ASN A 1 85 ? -6.162 3.319 14.922 1.000 33.866 83 ASN A CA 1
ATOM 702 C C . ASN A 1 85 ? -5.011 4.016 14.173 1.000 35.406 83 ASN A C 1
ATOM 703 O O . ASN A 1 85 ? -5.039 5.226 13.968 1.000 30.250 83 ASN A O 1
ATOM 708 N N . TYR A 1 86 ? -3.969 3.259 13.772 1.000 32.766 84 TYR A N 1
ATOM 709 C CA . TYR A 1 86 ? -2.823 3.842 13.083 1.000 30.967 84 TYR A CA 1
ATOM 710 C C . TYR A 1 86 ? -3.262 4.432 11.741 1.000 35.203 84 TYR A C 1
ATOM 711 O O . TYR A 1 86 ? -3.984 3.796 10.995 1.000 38.872 84 TYR A O 1
ATOM 720 N N . ASP A 1 87 ? -2.827 5.649 11.412 1.000 31.081 85 ASP A N 1
ATOM 721 C CA . ASP A 1 87 ? -3.152 6.242 10.130 1.000 32.233 85 ASP A CA 1
ATOM 722 C C . ASP A 1 87 ? -1.844 6.618 9.458 1.000 33.919 85 ASP A C 1
ATOM 723 O O . ASP A 1 87 ? -1.212 7.555 9.932 1.000 31.939 85 ASP A O 1
ATOM 728 N N . ASP A 1 88 ? -1.442 5.959 8.365 1.000 31.964 86 ASP A N 1
ATOM 729 C CA . ASP A 1 88 ? -0.094 6.189 7.856 1.000 32.799 86 ASP A CA 1
ATOM 730 C C . ASP A 1 88 ? 0.089 7.596 7.346 1.000 31.972 86 ASP A C 1
ATOM 731 O O . ASP A 1 88 ? 1.199 8.133 7.263 1.000 30.862 86 ASP A O 1
ATOM 736 N N . GLU A 1 89 ? -0.999 8.174 6.833 1.000 34.077 87 GLU A N 1
ATOM 737 C CA . GLU A 1 89 ? -0.874 9.442 6.165 1.000 32.183 87 GLU A CA 1
ATOM 738 C C . GLU A 1 89 ? -0.555 10.466 7.233 1.000 26.474 87 GLU A C 1
ATOM 739 O O . GLU A 1 89 ? 0.325 11.340 7.032 1.000 30.568 87 GLU A O 1
ATOM 745 N N . VAL A 1 90 ? -1.253 10.314 8.374 1.000 25.986 88 VAL A N 1
ATOM 746 C CA . VAL A 1 90 ? -1.078 11.237 9.485 1.000 29.552 88 VAL A CA 1
ATOM 747 C C . VAL A 1 90 ? 0.318 11.015 10.102 1.000 26.206 88 VAL A C 1
ATOM 748 O O . VAL A 1 90 ? 1.030 11.961 10.414 1.000 26.206 88 VAL A O 1
ATOM 752 N N . TRP A 1 91 ? 0.700 9.750 10.308 1.000 26.252 89 TRP A N 1
ATOM 753 C CA . TRP A 1 91 ? 2.038 9.525 10.894 1.000 25.582 89 TRP A CA 1
ATOM 754 C C . TRP A 1 91 ? 3.135 10.046 9.981 1.000 26.246 89 TRP A C 1
ATOM 755 O O . TRP A 1 91 ? 4.137 10.638 10.432 1.000 26.433 89 TRP A O 1
ATOM 766 N N . ALA A 1 92 ? 2.981 9.843 8.686 1.000 26.943 90 ALA A N 1
ATOM 767 C CA . ALA A 1 92 ? 3.984 10.311 7.778 1.000 28.453 90 ALA A CA 1
ATOM 768 C C . ALA A 1 92 ? 4.167 11.833 7.837 1.000 26.910 90 ALA A C 1
ATOM 769 O O . ALA A 1 92 ? 5.239 12.330 7.603 1.000 25.631 90 ALA A O 1
ATOM 771 N N . GLU A 1 93 ? 3.098 12.580 8.067 1.000 29.855 91 GLU A N 1
ATOM 772 C CA . GLU A 1 93 ? 3.158 14.009 8.200 1.000 30.533 91 GLU A CA 1
ATOM 773 C C . GLU A 1 93 ? 3.885 14.427 9.479 1.000 28.940 91 GLU A C 1
ATOM 774 O O . GLU A 1 93 ? 4.449 15.499 9.483 1.000 30.043 91 GLU A O 1
ATOM 780 N N . HIS A 1 94 ? 3.804 13.671 10.587 1.000 25.382 92 HIS A N 1
ATOM 781 C CA . HIS A 1 94 ? 4.214 14.134 11.895 1.000 24.722 92 HIS A CA 1
ATOM 782 C C . HIS A 1 94 ? 5.499 13.419 12.417 1.000 27.752 92 HIS A C 1
ATOM 783 O O . HIS A 1 94 ? 6.206 13.945 13.258 1.000 25.144 92 HIS A O 1
ATOM 790 N N . ARG A 1 95 ? 5.889 12.312 11.804 1.000 25.796 93 ARG A N 1
ATOM 791 C CA . ARG A 1 95 ? 6.857 11.433 12.487 1.000 25.633 93 ARG A CA 1
ATOM 792 C C . ARG A 1 95 ? 8.300 12.017 12.501 1.000 23.696 93 ARG A C 1
ATOM 793 O O . ARG A 1 95 ? 9.047 11.795 13.484 1.000 23.159 93 ARG A O 1
ATOM 801 N N . TYR A 1 96 ? 8.698 12.770 11.443 1.000 23.040 94 TYR A N 1
ATOM 802 C CA . TYR A 1 96 ? 9.980 13.438 11.457 1.000 22.091 94 TYR A CA 1
ATOM 803 C C . TYR A 1 96 ? 10.099 14.374 12.655 1.000 21.945 94 TYR A C 1
ATOM 804 O O . TYR A 1 96 ? 11.094 14.360 13.428 1.000 23.950 94 TYR A O 1
ATOM 813 N N . GLU A 1 97 ? 9.092 15.215 12.852 1.000 23.891 95 GLU A N 1
ATOM 814 C CA . GLU A 1 97 ? 9.206 16.196 13.924 1.000 25.806 95 GLU A CA 1
ATOM 815 C C . GLU A 1 97 ? 9.172 15.519 15.293 1.000 23.941 95 GLU A C 1
ATOM 816 O O . GLU A 1 97 ? 9.838 15.998 16.225 1.000 25.487 95 GLU A O 1
ATOM 822 N N . VAL A 1 98 ? 8.452 14.383 15.412 1.000 23.507 96 VAL A N 1
ATOM 823 C CA . VAL A 1 98 ? 8.449 13.617 16.644 1.000 22.797 96 VAL A CA 1
ATOM 824 C C . VAL A 1 98 ? 9.846 13.063 16.893 1.000 22.689 96 VAL A C 1
ATOM 825 O O . VAL A 1 98 ? 10.360 13.103 18.020 1.000 24.125 96 VAL A O 1
ATOM 829 N N . MET A 1 99 ? 10.440 12.485 15.859 1.000 24.150 97 MET A N 1
ATOM 830 C CA . MET A 1 99 ? 11.801 11.986 16.027 1.000 25.728 97 MET A CA 1
ATOM 831 C C . MET A 1 99 ? 12.766 13.096 16.402 1.000 22.806 97 MET A C 1
ATOM 832 O O . MET A 1 99 ? 13.654 12.869 17.234 1.000 24.785 97 MET A O 1
ATOM 837 N N . LEU A 1 100 ? 12.650 14.267 15.777 1.000 23.563 98 LEU A N 1
ATOM 838 C CA . LEU A 1 100 ? 13.592 15.342 16.073 1.000 23.443 98 LEU A CA 1
ATOM 839 C C . LEU A 1 100 ? 13.454 15.726 17.571 1.000 22.904 98 LEU A C 1
ATOM 840 O O . LEU A 1 100 ? 14.468 15.952 18.238 1.000 25.651 98 LEU A O 1
ATOM 845 N N . GLU A 1 101 ? 12.201 15.755 18.091 1.000 23.534 99 GLU A N 1
ATOM 846 C CA . GLU A 1 101 ? 11.987 15.966 19.509 1.000 24.934 99 GLU A CA 1
ATOM 847 C C . GLU A 1 101 ? 12.677 14.869 20.338 1.000 27.171 99 GLU A C 1
ATOM 848 O O . GLU A 1 101 ? 13.270 15.140 21.402 1.000 27.262 99 GLU A O 1
ATOM 854 N N . ALA A 1 102 ? 12.513 13.605 19.927 1.000 25.849 100 ALA A N 1
ATOM 855 C CA . ALA A 1 102 ? 13.155 12.508 20.665 1.000 23.369 100 ALA A CA 1
ATOM 856 C C . ALA A 1 102 ? 14.672 12.752 20.745 1.000 25.366 100 ALA A C 1
ATOM 857 O O . ALA A 1 102 ? 15.298 12.525 21.761 1.000 26.906 100 ALA A O 1
ATOM 859 N N . LEU A 1 103 ? 15.262 13.215 19.655 1.000 25.082 101 LEU A N 1
ATOM 860 C CA . LEU A 1 103 ? 16.697 13.382 19.572 1.000 25.405 101 LEU A CA 1
ATOM 861 C C . LEU A 1 103 ? 17.137 14.583 20.434 1.000 26.281 101 LEU A C 1
ATOM 862 O O . LEU A 1 103 ? 18.227 14.545 21.022 1.000 26.381 101 LEU A O 1
ATOM 867 N N . LYS A 1 104 ? 16.302 15.636 20.458 1.000 27.610 102 LYS A N 1
ATOM 868 C CA . LYS A 1 104 ? 16.575 16.784 21.314 1.000 29.901 102 LYS A CA 1
ATOM 869 C C . LYS A 1 104 ? 16.592 16.397 22.792 1.000 26.286 102 LYS A C 1
ATOM 870 O O . LYS A 1 104 ? 17.537 16.792 23.515 1.000 29.292 102 LYS A O 1
ATOM 876 N N . LEU A 1 105 ? 15.641 15.538 23.218 1.000 29.979 103 LEU A N 1
ATOM 877 C CA . LEU A 1 105 ? 15.606 15.053 24.591 1.000 28.859 103 LEU A CA 1
ATOM 878 C C . LEU A 1 105 ? 16.838 14.188 24.841 1.000 32.090 103 LEU A C 1
ATOM 879 O O . LEU A 1 105 ? 17.472 14.302 25.890 1.000 28.959 103 LEU A O 1
ATOM 884 N N . LYS A 1 106 ? 17.140 13.255 23.919 1.000 27.437 104 LYS A N 1
ATOM 885 C CA . LYS A 1 106 ? 18.239 12.319 24.119 1.000 30.249 104 LYS A CA 1
ATOM 886 C C . LYS A 1 106 ? 19.563 13.093 24.257 1.000 30.142 104 LYS A C 1
ATOM 887 O O . LYS A 1 106 ? 20.353 12.864 25.178 1.000 31.606 104 LYS A O 1
ATOM 893 N N . PHE A 1 107 ? 19.865 13.908 23.262 1.000 28.949 105 PHE A N 1
ATOM 894 C CA . PHE A 1 107 ? 21.175 14.561 23.208 1.000 30.978 105 PHE A CA 1
ATOM 895 C C . PHE A 1 107 ? 21.292 15.665 24.257 1.000 32.643 105 PHE A C 1
ATOM 896 O O . PHE A 1 107 ? 22.431 15.971 24.650 1.000 32.139 105 PHE A O 1
ATOM 904 N N . SER A 1 108 ? 20.154 16.199 24.700 1.000 31.276 106 SER A N 1
ATOM 905 C CA . SER A 1 108 ? 20.150 17.182 25.788 1.000 37.027 106 SER A CA 1
ATOM 906 C C . SER A 1 108 ? 20.477 16.535 27.136 1.000 36.839 106 SER A C 1
ATOM 907 O O . SER A 1 108 ? 20.823 17.229 28.077 1.000 38.084 106 SER A O 1
ATOM 910 N N . SER A 1 109 ? 20.288 15.217 27.253 1.000 35.108 107 SER A N 1
ATOM 911 C CA . SER A 1 109 ? 20.335 14.483 28.492 1.000 34.907 107 SER A CA 1
ATOM 912 C C . SER A 1 109 ? 21.779 14.210 28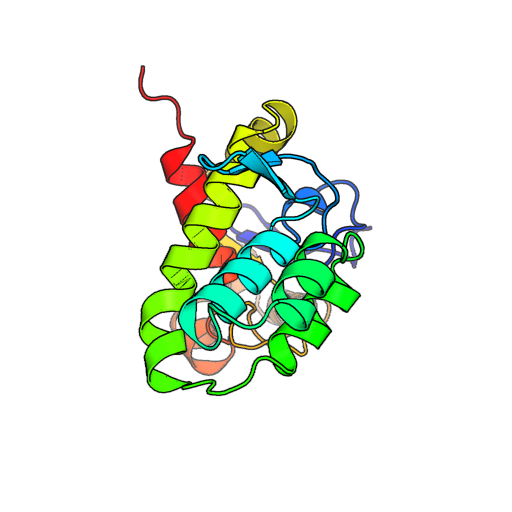.895 1.000 36.961 107 SER A C 1
ATOM 913 O O . SER A 1 109 ? 21.987 13.862 30.044 1.000 40.112 107 SER A O 1
ATOM 916 N N . ASP A 1 110 ? 22.731 14.305 27.969 1.000 39.482 108 ASP A N 1
ATOM 917 C CA . ASP A 1 110 ? 24.112 13.929 28.231 1.000 41.807 108 ASP A CA 1
ATOM 918 C C . ASP A 1 110 ? 25.055 14.791 27.391 1.000 41.976 108 ASP A C 1
ATOM 919 O O . ASP A 1 110 ? 25.147 14.623 26.185 1.000 37.678 108 ASP A O 1
ATOM 924 N N . GLU A 1 111 ? 25.922 15.606 28.006 1.000 40.897 109 GLU A N 1
ATOM 925 C CA . GLU A 1 111 ? 26.788 16.485 27.221 1.000 40.318 109 GLU A CA 1
ATOM 926 C C . GLU A 1 111 ? 27.815 15.715 26.411 1.000 35.203 109 GLU A C 1
ATOM 927 O O . GLU A 1 111 ? 28.214 16.175 25.350 1.000 38.942 109 GLU A O 1
ATOM 933 N N . GLU A 1 112 ? 28.224 14.543 26.902 1.000 39.777 110 GLU A N 1
ATOM 934 C CA . GLU A 1 112 ? 29.180 13.708 26.200 1.000 47.771 110 GLU A CA 1
ATOM 935 C C . GLU A 1 112 ? 28.556 13.219 24.877 1.000 42.361 110 GLU A C 1
ATOM 936 O O . GLU A 1 112 ? 29.226 13.185 23.836 1.000 39.903 110 GLU A O 1
ATOM 942 N N . MET A 1 113 ? 27.260 12.862 24.914 1.000 38.203 111 MET A N 1
ATOM 943 C CA . MET A 1 113 ? 26.598 12.365 23.706 1.000 37.514 111 MET A CA 1
ATOM 944 C C . MET A 1 113 ? 26.441 13.523 22.728 1.000 30.901 111 MET A C 1
ATOM 945 O O . MET A 1 113 ? 26.728 13.411 21.538 1.000 31.016 111 MET A O 1
ATOM 950 N N . ALA A 1 114 ? 25.994 14.660 23.262 1.000 31.971 112 ALA A N 1
ATOM 951 C CA . ALA A 1 114 ? 25.959 15.872 22.479 1.000 30.217 112 ALA A CA 1
ATOM 952 C C . ALA A 1 114 ? 27.319 16.155 21.847 1.000 31.823 112 ALA A C 1
ATOM 953 O O . ALA A 1 114 ? 27.391 16.478 20.662 1.000 29.081 112 ALA A O 1
ATOM 955 N N . ALA A 1 115 ? 28.427 16.014 22.598 1.000 31.860 113 ALA A N 1
ATOM 956 C CA . ALA A 1 115 ? 29.718 16.410 22.038 1.000 33.443 113 ALA A CA 1
ATOM 957 C C . ALA A 1 115 ? 30.074 15.505 20.857 1.000 31.274 113 ALA A C 1
ATOM 958 O O . ALA A 1 115 ? 30.681 15.960 19.882 1.000 32.120 113 ALA A O 1
ATOM 960 N N . LYS A 1 116 ? 29.714 14.215 21.011 1.000 30.265 114 LYS A N 1
ATOM 961 C CA . LYS A 1 116 ? 29.958 13.211 20.003 1.000 32.759 114 LYS A CA 1
ATOM 962 C C . LYS A 1 116 ? 29.228 13.530 18.698 1.000 27.837 114 LYS A C 1
ATOM 963 O O . LYS A 1 116 ? 29.835 13.356 17.629 1.000 30.157 114 LYS A O 1
ATOM 969 N N . LEU A 1 117 ? 27.973 14.026 18.787 1.000 28.321 115 LEU A N 1
ATOM 970 C CA . LEU A 1 117 ? 27.224 14.371 17.578 1.000 28.452 115 LEU A CA 1
ATOM 971 C C . LEU A 1 117 ? 27.855 15.605 16.921 1.000 26.707 115 LEU A C 1
ATOM 972 O O . LEU A 1 117 ? 28.086 15.631 15.719 1.000 26.779 115 LEU A O 1
ATOM 977 N N . LEU A 1 118 ? 28.233 16.598 17.738 1.000 29.333 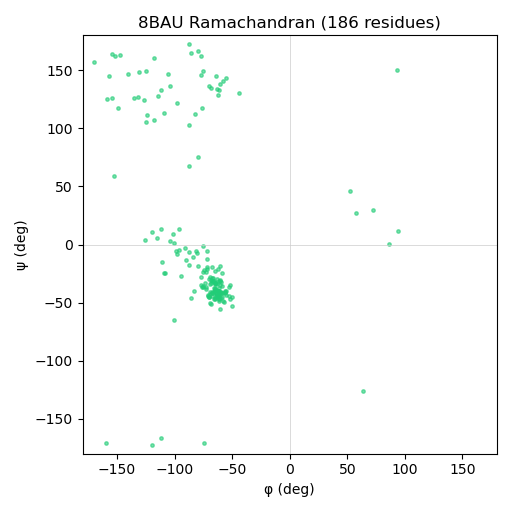116 LEU A N 1
ATOM 978 C CA . LEU A 1 118 ? 28.924 17.783 17.223 1.000 28.979 116 LEU A CA 1
ATOM 979 C C . LEU A 1 118 ? 30.258 17.450 16.582 1.000 28.427 116 LEU A C 1
ATOM 980 O O . LEU A 1 118 ? 30.594 18.027 15.571 1.000 32.194 116 LEU A O 1
ATOM 985 N N . ALA A 1 119 ? 30.993 16.493 17.138 1.000 32.081 117 ALA A N 1
ATOM 986 C CA . ALA A 1 119 ? 32.280 16.055 16.606 1.000 33.284 117 ALA A CA 1
ATOM 987 C C . ALA A 1 119 ? 32.144 15.510 15.177 1.000 35.346 117 ALA A C 1
ATOM 988 O O . ALA A 1 119 ? 33.137 15.403 14.474 1.000 33.916 117 ALA A O 1
ATOM 990 N N . THR A 1 120 ? 30.926 15.134 14.712 1.000 28.340 118 THR A N 1
ATOM 991 C CA . THR A 1 120 ? 30.759 14.753 13.313 1.000 31.167 118 THR A CA 1
ATOM 992 C C . THR A 1 120 ? 30.756 15.941 12.357 1.000 31.311 118 THR A C 1
ATOM 993 O O . THR A 1 120 ? 30.729 15.749 11.129 1.000 30.370 118 THR A O 1
ATOM 997 N N . GLY A 1 121 ? 30.881 17.173 12.880 1.000 32.743 119 GLY A N 1
ATOM 998 C CA . GLY A 1 121 ? 31.106 18.310 12.019 1.000 33.441 119 GLY A CA 1
ATOM 999 C C . GLY A 1 121 ? 29.945 18.574 11.076 1.000 29.388 119 GLY A C 1
ATOM 1000 O O . GLY A 1 121 ? 28.808 18.715 11.517 1.000 31.254 119 GLY A O 1
ATOM 1001 N N . ALA A 1 122 ? 30.255 18.642 9.779 1.000 29.356 120 ALA A N 1
ATOM 1002 C CA . ALA A 1 122 ? 29.235 18.821 8.765 1.000 33.226 120 ALA A CA 1
ATOM 1003 C C . ALA A 1 122 ? 29.068 17.564 7.890 1.000 32.343 120 ALA A C 1
ATOM 1004 O O . ALA A 1 122 ? 28.471 17.613 6.811 1.000 30.661 120 ALA A O 1
ATOM 1006 N N . LYS A 1 123 ? 29.618 16.448 8.304 1.000 32.299 121 LYS A N 1
ATOM 1007 C CA . LYS A 1 123 ? 29.473 15.227 7.508 1.000 30.352 121 LYS A CA 1
ATOM 1008 C C . LYS A 1 123 ? 27.979 14.921 7.347 1.000 28.138 121 LYS A C 1
ATOM 1009 O O . LYS A 1 123 ? 27.203 15.045 8.306 1.000 27.167 121 LYS A O 1
ATOM 1015 N N . ARG A 1 124 ? 27.625 14.462 6.139 1.000 27.556 122 ARG A N 1
ATOM 1016 C CA . ARG A 1 124 ? 26.285 13.927 5.941 1.000 27.946 122 ARG A CA 1
ATOM 1017 C C . ARG A 1 124 ? 26.148 12.590 6.689 1.000 24.047 122 ARG A C 1
ATOM 1018 O O . ARG A 1 124 ? 27.056 11.757 6.652 1.000 24.087 122 ARG A O 1
ATOM 1026 N N . LEU A 1 125 ? 24.992 12.421 7.373 1.000 23.747 123 LEU A N 1
ATOM 1027 C CA . LEU A 1 125 ? 24.798 11.247 8.223 1.000 23.616 123 LEU A CA 1
ATOM 1028 C C . LEU A 1 125 ? 23.718 10.396 7.557 1.000 21.842 123 LEU A C 1
ATOM 1029 O O . LEU A 1 125 ? 22.629 10.888 7.207 1.000 24.138 123 LEU A O 1
ATOM 1034 N N . TYR A 1 126 ? 24.004 9.093 7.465 1.000 24.355 124 TYR A N 1
ATOM 1035 C CA . TYR A 1 126 ? 23.130 8.135 6.825 1.000 24.505 124 TYR A CA 1
ATOM 1036 C C . TYR A 1 126 ? 23.038 6.887 7.706 1.000 25.959 124 TYR A C 1
ATOM 1037 O O . TYR A 1 126 ? 24.063 6.261 7.990 1.000 23.911 124 TYR A O 1
ATOM 1046 N N . GLU A 1 127 ? 21.811 6.493 8.039 1.000 23.240 12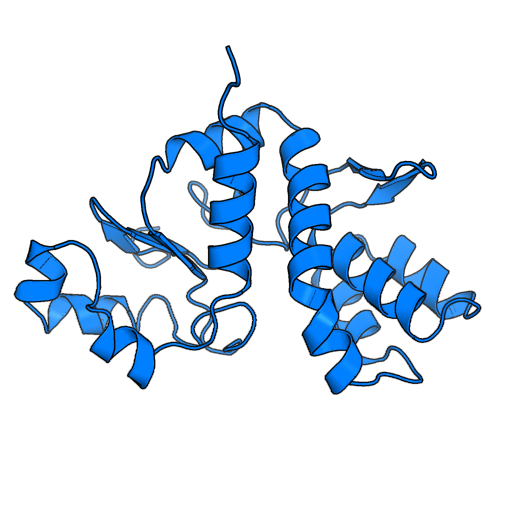5 GLU A N 1
ATOM 1047 C CA . GLU A 1 127 ? 21.653 5.182 8.664 1.000 23.510 125 GLU A CA 1
ATOM 1048 C C . GLU A 1 127 ? 21.631 4.108 7.573 1.000 23.446 125 GLU A C 1
ATOM 1049 O O . GLU A 1 127 ? 20.618 3.937 6.876 1.000 23.711 125 GLU A O 1
ATOM 1055 N N . ALA A 1 128 ? 22.676 3.286 7.570 1.000 26.819 126 ALA A N 1
ATOM 1056 C CA . ALA A 1 128 ? 22.832 2.169 6.646 1.000 27.696 126 ALA A CA 1
ATOM 1057 C C . ALA A 1 128 ? 22.166 0.919 7.206 1.000 26.328 126 ALA A C 1
ATOM 1058 O O . ALA A 1 128 ? 22.848 -0.064 7.573 1.000 26.745 126 ALA A O 1
ATOM 1060 N N . SER A 1 129 ? 20.834 0.976 7.283 1.000 24.354 127 SER A N 1
ATOM 1061 C CA . SER A 1 129 ? 20.009 -0.161 7.664 1.000 27.064 127 SER A CA 1
ATOM 1062 C C . SER A 1 129 ? 19.479 -0.828 6.403 1.000 30.798 127 SER A C 1
ATOM 1063 O O . SER A 1 129 ? 18.735 -0.201 5.687 1.000 27.366 127 SER A O 1
ATOM 1066 N N . ARG A 1 130 ? 19.763 -2.129 6.172 1.000 26.745 128 ARG A N 1
ATOM 1067 C CA . ARG A 1 130 ? 19.300 -2.779 4.954 1.000 27.820 128 ARG A CA 1
ATOM 1068 C C . ARG A 1 130 ? 17.793 -2.883 4.944 1.000 28.173 128 ARG A C 1
ATOM 1069 O O . ARG A 1 130 ? 17.221 -2.748 3.899 1.000 31.964 128 ARG A O 1
ATOM 1077 N N . HIS A 1 131 ? 17.145 -3.021 6.099 1.000 26.701 129 HIS A N 1
ATOM 1078 C CA . HIS A 1 131 ? 15.714 -3.283 6.062 1.000 30.926 129 HIS A CA 1
ATOM 1079 C C . HIS A 1 131 ? 14.841 -2.056 6.290 1.000 29.736 129 HIS A C 1
ATOM 1080 O O . HIS A 1 131 ? 13.615 -2.161 6.198 1.000 31.976 129 HIS A O 1
ATOM 1087 N N . ASP A 1 132 ? 15.430 -0.908 6.608 1.000 27.866 130 ASP A N 1
ATOM 1088 C CA . ASP A 1 132 ? 14.613 0.289 6.830 1.000 25.413 130 ASP A CA 1
ATOM 1089 C C . ASP A 1 132 ? 14.960 1.380 5.817 1.000 26.708 130 ASP A C 1
ATOM 1090 O O . ASP A 1 132 ? 16.006 2.039 5.924 1.000 24.371 130 ASP A O 1
ATOM 1095 N N . ALA A 1 133 ? 14.036 1.580 4.867 1.000 24.947 131 ALA A N 1
ATOM 1096 C CA . ALA A 1 133 ? 14.177 2.562 3.823 1.000 24.770 131 ALA A CA 1
ATOM 1097 C C . ALA A 1 133 ? 13.362 3.842 4.089 1.000 23.009 131 ALA A C 1
ATOM 1098 O O . ALA A 1 133 ? 13.256 4.693 3.196 1.000 25.198 131 ALA A O 1
ATOM 1100 N N . ILE A 1 134 ? 12.792 3.967 5.309 1.000 23.049 132 ILE A N 1
ATOM 1101 C CA . ILE A 1 134 ? 12.130 5.172 5.788 1.000 23.375 132 ILE A CA 1
ATOM 1102 C C . ILE A 1 134 ? 13.085 5.948 6.717 1.000 24.549 132 ILE A C 1
ATOM 1103 O O . ILE A 1 134 ? 13.524 7.076 6.421 1.000 25.181 132 ILE A O 1
ATOM 1108 N N . TRP A 1 135 ? 13.426 5.330 7.853 1.000 21.931 133 TRP A N 1
ATOM 1109 C CA . TRP A 1 135 ? 14.395 5.932 8.751 1.000 22.142 133 TRP A CA 1
ATOM 1110 C C . TRP A 1 135 ? 15.860 5.795 8.299 1.000 21.668 133 TRP A C 1
ATOM 1111 O O . TRP A 1 135 ? 16.697 6.644 8.569 1.000 23.236 133 TRP A O 1
ATOM 1122 N N . GLY A 1 136 ? 16.165 4.766 7.559 1.000 22.813 134 GLY A N 1
ATOM 1123 C CA . GLY A 1 136 ? 17.466 4.594 6.935 1.000 21.787 134 GLY A CA 1
ATOM 1124 C C . GLY A 1 136 ? 17.418 4.714 5.418 1.000 23.696 134 GLY A C 1
ATOM 1125 O O . GLY A 1 136 ? 16.407 5.080 4.812 1.000 25.583 134 GLY A O 1
ATOM 1126 N N . ILE A 1 137 ? 18.520 4.294 4.800 1.000 21.721 135 ILE A N 1
ATOM 1127 C CA . ILE A 1 137 ? 18.674 4.312 3.354 1.000 23.500 135 ILE A CA 1
ATOM 1128 C C . ILE A 1 137 ? 18.333 2.956 2.729 1.000 23.081 135 ILE A C 1
ATOM 1129 O O . ILE A 1 137 ? 18.325 2.871 1.518 1.000 26.596 135 ILE A O 1
ATOM 1134 N N . GLY A 1 138 ? 18.043 1.930 3.524 1.000 24.896 136 GLY A N 1
ATOM 1135 C CA . GLY A 1 138 ? 17.594 0.649 2.977 1.000 26.267 136 GLY A CA 1
ATOM 1136 C C . GLY A 1 138 ? 18.723 -0.098 2.299 1.000 28.321 136 GLY A C 1
ATOM 1137 O O . GLY A 1 138 ? 18.474 -0.905 1.394 1.000 32.381 136 GLY A O 1
ATOM 1138 N N . LEU A 1 139 ? 19.930 0.138 2.797 1.000 28.276 137 LEU A N 1
ATOM 1139 C CA . LEU A 1 139 ? 21.139 -0.557 2.367 1.000 31.115 137 LEU A CA 1
ATOM 1140 C C . LEU A 1 139 ? 21.998 -0.831 3.566 1.000 29.505 137 LEU A C 1
ATOM 1141 O O . LEU A 1 139 ? 22.090 -0.020 4.470 1.000 27.835 137 LEU A O 1
ATOM 1146 N N . SER A 1 140 ? 22.709 -1.964 3.508 1.000 28.988 138 SER A N 1
ATOM 1147 C CA . SER A 1 140 ? 23.643 -2.291 4.559 1.000 28.376 138 SER A CA 1
ATOM 1148 C C . SER A 1 140 ? 24.924 -1.471 4.395 1.000 27.717 138 SER A C 1
ATOM 1149 O O . SER A 1 140 ? 25.254 -0.925 3.320 1.000 29.885 138 SER A O 1
ATOM 1152 N N . VAL A 1 141 ? 25.694 -1.407 5.491 1.000 29.646 139 VAL A N 1
ATOM 1153 C CA . VAL A 1 141 ? 27.081 -0.895 5.459 1.000 32.191 139 VAL A CA 1
ATOM 1154 C C . VAL A 1 141 ? 27.930 -1.602 4.380 1.000 35.578 139 VAL A C 1
ATOM 1155 O O . VAL A 1 141 ? 28.700 -0.936 3.669 1.000 34.393 139 VAL A O 1
ATOM 1159 N N . ALA A 1 142 ? 27.718 -2.924 4.171 1.000 37.927 140 ALA A N 1
ATOM 1160 C CA . ALA A 1 142 ? 28.528 -3.638 3.177 1.000 32.844 140 ALA A CA 1
ATOM 1161 C C . ALA A 1 142 ? 28.175 -3.134 1.803 1.000 34.246 140 ALA A C 1
ATOM 1162 O O . ALA A 1 142 ? 29.041 -3.056 0.938 1.000 33.837 140 ALA A O 1
ATOM 1164 N N . SER A 1 143 ? 26.861 -2.906 1.575 1.000 32.361 141 SER A N 1
ATOM 1165 C CA A SER A 1 143 ? 26.381 -2.498 0.268 0.500 32.102 141 SER A CA 1
ATOM 1166 C CA B SER A 1 143 ? 26.422 -2.525 0.252 0.500 31.012 141 SER A CA 1
ATOM 1167 C C . SER A 1 143 ? 27.005 -1.153 -0.075 1.000 29.367 141 SER A C 1
ATOM 1168 O O . SER A 1 143 ? 27.524 -0.925 -1.191 1.000 32.264 141 SER A O 1
ATOM 1173 N N . VAL A 1 144 ? 26.944 -0.208 0.909 1.000 28.622 142 VAL A N 1
ATOM 1174 C CA . VAL A 1 144 ? 27.525 1.108 0.744 1.000 27.069 142 VAL A CA 1
ATOM 1175 C C . VAL A 1 144 ? 29.040 0.964 0.451 1.000 28.517 142 VAL A C 1
ATOM 1176 O O . VAL A 1 144 ? 29.605 1.633 -0.404 1.000 29.414 142 VAL A O 1
ATOM 1180 N N . THR A 1 145 ? 29.704 0.117 1.203 1.000 32.030 143 THR A N 1
ATOM 1181 C CA . THR A 1 145 ? 31.141 -0.123 1.011 1.000 34.101 143 THR A CA 1
ATOM 1182 C C . THR A 1 145 ? 31.459 -0.552 -0.432 1.000 33.101 143 THR A C 1
ATOM 1183 O O . THR A 1 145 ? 32.352 0.018 -1.069 1.000 35.572 143 THR A O 1
ATOM 1187 N N . ARG A 1 146 ? 30.647 -1.447 -1.016 1.000 35.630 144 ARG A N 1
ATOM 1188 C CA . ARG A 1 146 ? 30.789 -1.813 -2.436 1.000 36.261 144 ARG A CA 1
ATOM 1189 C C . ARG A 1 146 ? 30.511 -0.642 -3.374 1.000 36.565 144 ARG A C 1
ATOM 1190 O O . ARG A 1 146 ? 31.201 -0.481 -4.367 1.000 36.181 144 ARG A O 1
ATOM 1198 N N . MET A 1 147 ? 29.529 0.236 -3.068 1.000 32.305 145 MET A N 1
ATOM 1199 C CA . MET A 1 147 ? 29.289 1.401 -3.907 1.000 30.763 145 MET A CA 1
ATOM 1200 C C . MET A 1 147 ? 30.545 2.291 -3.948 1.000 30.138 145 MET A C 1
ATOM 1201 O O . MET A 1 147 ? 30.860 2.922 -4.975 1.000 32.932 145 MET A O 1
ATOM 1206 N N . PHE A 1 148 ? 31.191 2.439 -2.805 1.000 31.416 146 PHE A N 1
ATOM 1207 C CA . PHE A 1 148 ? 32.373 3.298 -2.764 1.000 36.215 146 PHE A CA 1
ATOM 1208 C C . PHE A 1 148 ? 33.532 2.654 -3.512 1.000 40.499 146 PHE A C 1
ATOM 1209 O O . PHE A 1 148 ? 34.265 3.335 -4.221 1.000 45.200 146 PHE A O 1
ATOM 1217 N N . ARG A 1 149 ? 33.731 1.360 -3.273 1.000 39.738 147 ARG A N 1
ATOM 1218 C CA . ARG A 1 149 ? 34.877 0.675 -3.863 1.000 47.587 147 ARG A CA 1
ATOM 1219 C C . ARG A 1 149 ? 34.828 0.696 -5.391 1.000 47.068 147 ARG A C 1
ATOM 1220 O O . ARG A 1 149 ? 35.892 0.711 -6.042 1.000 42.445 147 ARG A O 1
ATOM 1228 N N . GLU A 1 150 ? 33.613 0.700 -5.987 1.000 40.285 148 GLU A N 1
ATOM 1229 C CA . GLU A 1 150 ? 33.466 0.585 -7.433 1.000 39.551 148 GLU A CA 1
ATOM 1230 C C . GLU A 1 150 ? 33.463 1.975 -8.056 1.000 42.471 148 GLU A C 1
ATOM 1231 O O . GLU A 1 150 ? 33.386 2.080 -9.262 1.000 43.837 148 GLU A O 1
ATOM 1237 N N . SER A 1 151 ? 33.525 3.053 -7.247 1.000 43.681 149 SER A N 1
ATOM 1238 C CA . SER A 1 151 ? 33.435 4.414 -7.748 1.000 51.486 149 SER A CA 1
ATOM 1239 C C . SER A 1 151 ? 34.638 5.264 -7.311 1.000 54.947 149 SER A C 1
ATOM 1240 O O . SER A 1 151 ? 34.691 5.735 -6.157 1.000 39.980 149 SER A O 1
ATOM 1243 N N . VAL A 1 152 ? 35.564 5.531 -8.256 1.000 49.772 150 VAL A N 1
ATOM 1244 C CA . VAL A 1 152 ? 36.692 6.416 -7.969 1.000 51.209 150 VAL A CA 1
ATOM 1245 C C . VAL A 1 152 ? 36.157 7.814 -7.593 1.000 47.906 150 VAL A C 1
ATOM 1246 O O . VAL A 1 152 ? 36.763 8.503 -6.800 1.000 47.556 150 VAL A O 1
ATOM 1250 N N . SER A 1 153 ? 35.016 8.249 -8.125 1.000 45.581 151 SER A N 1
ATOM 1251 C CA . SER A 1 153 ? 34.465 9.564 -7.822 1.000 47.365 151 SER A CA 1
ATOM 1252 C C . SER A 1 153 ? 33.811 9.710 -6.440 1.000 53.115 151 SER A C 1
ATOM 1253 O O . SER A 1 153 ? 33.848 10.769 -5.821 1.000 52.480 151 SER A O 1
ATOM 1256 N N . PHE A 1 154 ? 33.141 8.658 -5.955 1.000 49.686 152 PHE A N 1
ATOM 1257 C CA . PHE A 1 154 ? 32.600 8.655 -4.607 1.000 43.507 152 PHE A CA 1
ATOM 1258 C C . PHE A 1 154 ? 33.793 8.698 -3.649 1.000 38.611 152 PHE A C 1
ATOM 1259 O O . PHE A 1 154 ? 33.754 9.375 -2.609 1.000 37.978 152 PHE A O 1
ATOM 1267 N N . GLN A 1 155 ? 34.845 7.946 -4.005 1.000 41.814 153 GLN A N 1
ATOM 1268 C CA . GLN A 1 155 ? 36.096 7.929 -3.247 1.000 41.933 153 GLN A CA 1
ATOM 1269 C C . GLN A 1 155 ? 36.664 9.348 -3.230 1.000 38.610 153 GLN A C 1
ATOM 1270 O O . GLN A 1 155 ? 37.000 9.816 -2.173 1.000 39.265 153 GLN A O 1
ATOM 1276 N N . ARG A 1 156 ? 36.611 10.086 -4.355 1.000 44.522 154 ARG A N 1
ATOM 1277 C CA . ARG A 1 156 ? 37.182 11.437 -4.423 1.000 47.750 154 ARG A CA 1
ATOM 1278 C C . ARG A 1 156 ? 36.361 12.453 -3.611 1.000 42.098 154 ARG A C 1
ATOM 1279 O O . ARG A 1 156 ? 36.926 13.317 -2.933 1.000 41.795 154 ARG A O 1
ATOM 1287 N N . THR A 1 157 ? 35.029 12.444 -3.674 1.000 40.191 155 THR A N 1
ATOM 1288 C CA . THR A 1 157 ? 34.257 13.430 -2.918 1.000 37.610 155 THR A CA 1
ATOM 1289 C C . THR A 1 157 ? 33.942 12.966 -1.489 1.000 38.351 155 THR A C 1
ATOM 1290 O O . THR A 1 157 ? 33.515 13.769 -0.655 1.000 39.957 155 THR A O 1
ATOM 1294 N N . GLY A 1 158 ? 34.055 11.667 -1.208 1.000 35.200 156 GLY A N 1
ATOM 1295 C CA . GLY A 1 158 ? 33.676 11.161 0.102 1.000 32.586 156 GLY A CA 1
ATOM 1296 C C . GLY A 1 158 ? 32.173 10.815 0.255 1.000 36.261 156 GLY A C 1
ATOM 1297 O O . GLY A 1 158 ? 31.721 10.396 1.341 1.000 36.354 156 GLY A O 1
ATOM 1298 N N . ASP A 1 159 ? 31.382 11.000 -0.802 1.000 36.115 157 ASP A N 1
ATOM 1299 C CA . ASP A 1 159 ? 29.965 10.639 -0.695 1.000 33.133 157 ASP A CA 1
ATOM 1300 C C . ASP A 1 159 ? 29.514 10.167 -2.075 1.000 33.045 157 ASP A C 1
ATOM 1301 O O . ASP A 1 159 ? 30.118 10.478 -3.108 1.000 35.508 157 ASP A O 1
ATOM 1306 N N . VAL A 1 160 ? 28.379 9.474 -2.087 1.000 34.603 158 VAL A N 1
ATOM 1307 C CA . VAL A 1 160 ? 27.672 9.171 -3.309 1.000 34.948 158 VAL A CA 1
ATOM 1308 C C . VAL A 1 160 ? 26.961 10.459 -3.777 1.000 37.766 158 VAL A C 1
ATOM 1309 O O . VAL A 1 160 ? 26.533 11.262 -2.965 1.000 41.600 158 VAL A O 1
ATOM 1313 N N . ASP A 1 161 ? 26.784 10.650 -5.102 1.000 37.463 159 ASP A N 1
ATOM 1314 C CA . ASP A 1 161 ? 26.201 11.867 -5.638 1.000 39.711 159 ASP A CA 1
ATOM 1315 C C . ASP A 1 161 ? 24.677 11.863 -5.513 1.000 40.545 159 ASP A C 1
ATOM 1316 O O . ASP A 1 161 ? 24.061 10.822 -5.306 1.000 32.636 159 ASP A O 1
ATOM 1321 N N . ALA A 1 162 ? 24.077 13.035 -5.709 1.000 36.354 160 ALA A N 1
ATOM 1322 C CA . ALA A 1 162 ? 22.668 13.236 -5.390 1.000 37.390 160 ALA A CA 1
ATOM 1323 C C . ALA A 1 162 ? 21.726 12.386 -6.246 1.000 37.860 160 ALA A C 1
ATOM 1324 O O . ALA A 1 162 ? 20.708 11.853 -5.787 1.000 33.676 160 ALA A O 1
ATOM 1326 N N . GLU A 1 163 ? 22.050 12.251 -7.527 1.000 33.862 161 GLU A N 1
ATOM 1327 C CA . GLU A 1 163 ? 21.281 11.430 -8.420 1.000 38.264 161 GLU A CA 1
ATOM 1328 C C . GLU A 1 163 ? 21.325 9.979 -7.944 1.000 34.761 161 GLU A C 1
ATOM 1329 O O . GLU A 1 163 ? 20.304 9.302 -7.928 1.000 34.687 161 GLU A O 1
ATOM 1335 N N . THR A 1 164 ? 22.524 9.519 -7.580 1.000 32.121 162 THR A N 1
ATOM 1336 C CA . THR A 1 164 ? 22.657 8.164 -7.082 1.000 34.063 162 THR A CA 1
ATOM 1337 C C . THR A 1 164 ? 21.828 8.023 -5.819 1.000 31.254 162 THR A C 1
ATOM 1338 O O . THR A 1 164 ? 21.139 7.017 -5.659 1.000 31.104 162 THR A O 1
ATOM 1342 N N . ARG A 1 165 ? 21.892 9.006 -4.919 1.000 31.163 163 ARG A N 1
ATOM 1343 C CA . ARG A 1 165 ? 21.134 8.891 -3.696 1.000 32.924 163 ARG A CA 1
ATOM 1344 C C . ARG A 1 165 ? 19.643 8.814 -4.024 1.000 31.484 163 ARG A C 1
ATOM 1345 O O . ARG A 1 165 ? 18.920 8.057 -3.348 1.000 30.966 163 ARG A O 1
ATOM 1353 N N . SER A 1 166 ? 19.200 9.656 -4.983 1.000 31.964 164 SER A N 1
ATOM 1354 C CA . SER A 1 166 ? 17.779 9.708 -5.319 1.000 32.559 164 SER A CA 1
ATOM 1355 C C . SER A 1 166 ? 17.327 8.355 -5.883 1.000 29.758 164 SER A C 1
ATOM 1356 O O . SER A 1 166 ? 16.171 7.984 -5.702 1.000 30.295 164 SER A O 1
ATOM 1359 N N . LEU A 1 167 ? 18.209 7.590 -6.549 1.000 27.304 165 LEU A N 1
ATOM 1360 C CA . LEU A 1 167 ? 17.782 6.317 -7.173 1.000 28.354 165 LEU A CA 1
ATOM 1361 C C . LEU A 1 167 ? 18.029 5.133 -6.240 1.000 28.012 165 LEU A C 1
ATOM 1362 O O . LEU A 1 167 ? 17.316 4.114 -6.281 1.000 28.187 165 LEU A O 1
ATOM 1367 N N . CYS A 1 168 ? 19.039 5.265 -5.333 1.000 25.905 166 CYS A N 1
ATOM 1368 C CA . CYS A 1 168 ? 19.515 4.086 -4.599 1.000 26.113 166 CYS A CA 1
ATOM 1369 C C . CYS A 1 168 ? 19.133 4.087 -3.120 1.000 25.255 166 CYS A C 1
ATOM 1370 O O . CYS A 1 168 ? 19.093 3.011 -2.537 1.000 26.337 166 CYS A O 1
ATOM 1373 N N . PHE A 1 169 ? 18.892 5.286 -2.531 1.000 27.619 167 PHE A N 1
ATOM 1374 C CA . PHE A 1 169 ? 18.714 5.395 -1.082 1.000 24.854 167 PHE A CA 1
ATOM 1375 C C . PHE A 1 169 ? 17.270 5.614 -0.690 1.000 27.563 167 PHE A C 1
ATOM 1376 O O . PHE A 1 169 ? 16.533 6.275 -1.394 1.000 27.290 167 PHE A O 1
ATOM 1384 N N . GLY A 1 170 ? 16.909 5.059 0.477 1.000 26.397 168 GLY A N 1
ATOM 1385 C CA . GLY A 1 170 ? 15.653 5.313 1.111 1.000 26.533 168 GLY A CA 1
ATOM 1386 C C . GLY A 1 170 ? 15.690 6.718 1.728 1.000 24.174 168 GLY A C 1
ATOM 1387 O O . GLY A 1 170 ? 16.625 7.512 1.439 1.000 25.294 168 GLY A O 1
ATOM 1388 N N . LYS A 1 171 ? 14.664 7.022 2.518 1.000 24.285 169 LYS A N 1
ATOM 1389 C CA . LYS A 1 171 ? 14.455 8.421 2.921 1.000 26.496 169 LYS A CA 1
ATOM 1390 C C . LYS A 1 171 ? 15.454 8.904 3.970 1.000 26.103 169 LYS A C 1
ATOM 1391 O O . LYS A 1 171 ? 15.613 10.147 4.116 1.000 25.558 169 LYS A O 1
ATOM 1397 N N . ASN A 1 172 ? 16.081 7.965 4.724 1.000 22.714 170 ASN A N 1
ATOM 1398 C CA . ASN A 1 172 ? 17.082 8.394 5.707 1.000 23.603 170 ASN A CA 1
ATOM 1399 C C . ASN A 1 172 ? 16.516 9.474 6.626 1.000 21.502 170 ASN A C 1
ATOM 1400 O O . ASN A 1 172 ? 17.238 10.424 6.904 1.000 23.937 170 ASN A O 1
ATOM 1405 N N . LEU A 1 173 ? 15.307 9.285 7.142 1.000 23.501 171 LEU A N 1
ATOM 1406 C CA . LEU A 1 173 ? 14.716 10.262 8.034 1.000 21.166 171 LEU A CA 1
ATOM 1407 C C . LEU A 1 173 ? 15.554 10.356 9.314 1.000 20.927 171 LEU A C 1
ATOM 1408 O O . LEU A 1 173 ? 15.658 11.462 9.870 1.000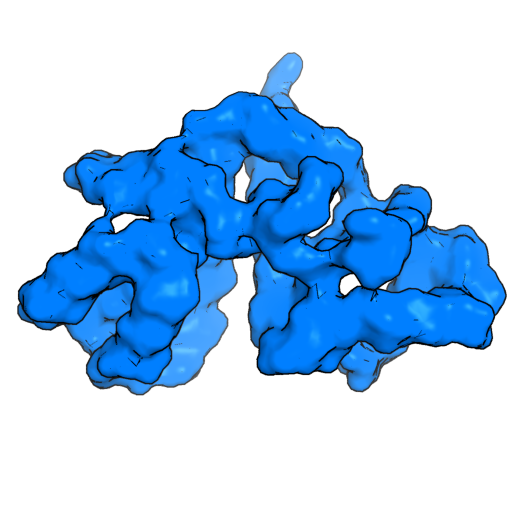 22.917 171 LEU A O 1
ATOM 1413 N N . LEU A 1 174 ? 16.176 9.260 9.779 1.000 20.522 172 LEU A N 1
ATOM 1414 C CA . LEU A 1 174 ? 17.000 9.357 10.976 1.000 21.776 172 LEU A CA 1
ATOM 1415 C C . LEU A 1 174 ? 18.258 10.166 10.730 1.000 20.647 172 LEU A C 1
ATOM 1416 O O . LEU A 1 174 ? 18.635 11.008 11.568 1.000 22.262 172 LEU A O 1
ATOM 1421 N N . GLY A 1 175 ? 18.999 9.840 9.668 1.000 20.259 173 GLY A N 1
ATOM 1422 C CA . GLY A 1 175 ? 20.193 10.629 9.413 1.000 24.317 173 GLY A CA 1
ATOM 1423 C C . GLY A 1 175 ? 19.864 12.130 9.284 1.000 25.451 173 GLY A C 1
ATOM 1424 O O . GLY A 1 175 ? 20.636 12.996 9.758 1.000 24.270 173 GLY A O 1
ATOM 1425 N N . ASN A 1 176 ? 18.742 12.448 8.614 1.000 23.160 174 ASN A N 1
ATOM 1426 C CA . ASN A 1 176 ? 18.339 13.847 8.461 1.000 22.191 174 ASN A CA 1
ATOM 1427 C C . ASN A 1 176 ? 18.011 14.479 9.811 1.000 23.581 174 ASN A C 1
ATOM 1428 O O . ASN A 1 176 ? 18.460 15.622 10.022 1.000 23.303 174 ASN A O 1
ATOM 1433 N N . ALA A 1 177 ? 17.273 13.747 10.653 1.000 22.308 175 ALA A N 1
ATOM 1434 C CA . ALA A 1 177 ? 16.831 14.215 11.954 1.000 21.821 175 ALA A CA 1
ATOM 1435 C C . ALA A 1 177 ? 18.102 14.441 12.796 1.000 22.985 175 ALA A C 1
ATOM 1436 O O . ALA A 1 177 ? 18.168 15.459 13.492 1.000 22.731 175 ALA A O 1
ATOM 1438 N N . LEU A 1 178 ? 19.096 13.557 12.728 1.000 20.860 176 LEU A N 1
ATOM 1439 C CA . LEU A 1 178 ? 20.375 13.703 13.453 1.000 22.383 176 LEU A CA 1
ATOM 1440 C C . LEU A 1 178 ? 21.142 14.955 13.003 1.000 22.676 176 LEU A C 1
ATOM 1441 O O . LEU A 1 178 ? 21.717 15.686 13.820 1.000 25.861 176 LEU A O 1
ATOM 1446 N N . MET A 1 179 ? 21.131 15.233 11.700 1.000 23.230 177 MET A N 1
ATOM 1447 C CA . MET A 1 179 ? 21.801 16.413 11.210 1.000 25.116 177 MET A CA 1
ATOM 1448 C C . MET A 1 179 ? 21.047 17.676 11.649 1.000 26.415 177 MET A C 1
ATOM 1449 O O . MET A 1 179 ? 21.681 18.672 12.022 1.000 26.766 177 MET A O 1
ATOM 1454 N N . GLU A 1 180 ? 19.719 17.600 11.829 1.000 24.918 178 GLU A N 1
ATOM 1455 C CA . GLU A 1 180 ? 18.995 18.743 12.314 1.000 26.358 178 GLU A CA 1
ATOM 1456 C C . GLU A 1 180 ? 19.183 18.925 13.826 1.000 27.893 178 GLU A C 1
ATOM 1457 O O . GLU A 1 180 ? 19.358 20.076 14.306 1.000 27.527 178 GLU A O 1
ATOM 1463 N N . ALA A 1 181 ? 19.294 17.826 14.548 1.000 24.444 179 ALA A N 1
ATOM 1464 C CA . ALA A 1 181 ? 19.603 17.890 15.962 1.000 25.992 179 ALA A CA 1
ATOM 1465 C C . ALA A 1 181 ? 21.008 18.448 16.173 1.000 27.116 179 ALA A C 1
ATOM 1466 O O . ALA A 1 181 ? 21.212 19.203 17.120 1.000 29.874 179 ALA A O 1
ATOM 1468 N N . ARG A 1 182 ? 21.923 17.989 15.325 1.000 26.389 180 ARG A N 1
ATOM 1469 C CA . ARG A 1 182 ? 23.311 18.462 15.397 1.000 29.230 180 ARG A CA 1
ATOM 1470 C C . ARG A 1 182 ? 23.390 19.991 15.203 1.000 30.107 180 ARG A C 1
ATOM 1471 O O . ARG A 1 182 ? 24.111 20.677 15.934 1.000 34.534 180 ARG A O 1
ATOM 1479 N N . ALA A 1 183 ? 22.612 20.507 14.266 1.000 27.770 181 ALA A N 1
ATOM 1480 C CA . ALA A 1 183 ? 22.537 21.947 14.047 1.000 28.975 181 ALA A CA 1
ATOM 1481 C C . ALA A 1 183 ? 22.009 22.647 15.292 1.000 28.279 181 ALA A C 1
ATOM 1482 O O . ALA A 1 183 ? 22.529 23.689 15.683 1.000 27.546 181 ALA A O 1
ATOM 1484 N N . TRP A 1 184 ? 20.923 22.119 15.867 1.000 29.359 182 TRP A N 1
ATOM 1485 C CA . TRP A 1 184 ? 20.268 22.632 17.045 1.000 28.309 182 TRP A CA 1
ATOM 1486 C C . TRP A 1 184 ? 21.213 22.638 18.245 1.000 32.892 182 TRP A C 1
ATOM 1487 O O . TRP A 1 184 ? 21.148 23.549 19.080 1.000 29.069 182 TRP A O 1
ATOM 1498 N N . LEU A 1 185 ? 22.144 21.675 18.297 1.000 30.568 183 LEU A N 1
ATOM 1499 C CA . LEU A 1 185 ? 23.031 21.573 19.432 1.000 29.762 183 LEU A CA 1
ATOM 1500 C C . LEU A 1 185 ? 24.229 22.526 19.249 1.000 30.732 183 LEU A C 1
ATOM 1501 O O . LEU A 1 185 ? 25.046 22.602 20.157 1.000 32.311 183 LEU A O 1
ATOM 1506 N N . GLN A 1 186 ? 24.425 23.110 18.067 1.000 27.827 184 GLN A N 1
ATOM 1507 C CA . GLN A 1 186 ? 25.595 23.985 17.852 1.000 30.458 184 GLN A CA 1
ATOM 1508 C C . GLN A 1 186 ? 25.617 25.104 18.915 1.000 31.014 184 GLN A C 1
ATOM 1509 O O . GLN A 1 186 ? 24.602 25.552 19.360 1.000 27.946 184 GLN A O 1
ATOM 1515 N N . PRO A 1 187 ? 26.776 25.546 19.436 1.000 30.753 185 PRO A N 1
ATOM 1516 C CA . PRO A 1 187 ? 26.784 26.591 20.475 1.000 32.195 185 PRO A CA 1
ATOM 1517 C C . PRO A 1 187 ? 26.220 27.879 19.871 1.000 27.635 185 PRO A C 1
ATOM 1518 O O . PRO A 1 187 ? 26.369 28.146 18.676 1.000 29.674 185 PRO A O 1
ATOM 1522 N N . GLN A 1 188 ? 25.494 28.642 20.682 1.000 28.541 186 GLN A N 1
ATOM 1523 C CA . GLN A 1 188 ? 24.845 29.867 20.223 1.000 29.261 186 GLN A CA 1
ATOM 1524 C C . GLN A 1 188 ? 25.604 31.127 20.701 1.000 30.473 186 GLN A C 1
ATOM 1525 O O . GLN A 1 188 ? 25.204 32.261 20.413 1.000 29.458 186 GLN A O 1
ATOM 1531 N N . ASP A 1 189 ? 26.748 30.936 21.401 1.000 29.979 187 ASP A N 1
ATOM 1532 C CA . ASP A 1 189 ? 27.645 32.061 21.732 1.000 27.296 187 ASP A CA 1
ATOM 1533 C C . ASP A 1 189 ? 29.057 31.486 21.933 1.000 28.869 187 ASP A C 1
ATOM 1534 O O . ASP A 1 189 ? 29.936 32.277 22.156 1.000 28.035 187 ASP A O 1
#

CATH classification: 1.10.357.40

Foldseek 3Di:
DPLQWAFDPAAIAHEALPPPQCSLLDQQNFFWFADPVGQIAGGLLLQLLLVLLCVAPVPPPVLNVQSSVCNRSVSSVVSSVVRPRHDVVVCVVCSLVSSLVSLLRRCVRDVVSLVSLLVSPNHQYAHQDLCDLALGFNHHSVVVVVVCVVDVVCVVVVHDDPVCSVVRGGPNSSSVSSSVNNVVSPDPD

Solvent-accessible surface area: 10467 Å² total; per-residue (Å²): 52,126,148,64,45,20,60,32,140,38,0,0,0,1,121,18,56,210,18,227,112,6,1,7,0,7,10,55,58,95,22,92,10,56,15,147,125,50,50,110,0,59,0,0,13,0,10,8,10,7,68,14,0,43,74,25,22,171,116,34,124,160,19,16,83,30,0,46,173,5,111,53,24,60,80,0,76,130,32,3,179,101,10,106,108,89,65,82,150,59,5,50,137,79,21,50,108,6,4,7,62,0,0,49,34,0,1,70,48,57,156,107,6,13,50,74,0,49,88,8,41,95,46,87,0,3,21,2,11,138,153,39,54,68,31,0,2,19,38,22,13,42,23,0,41,126,26,17,155,143,18,101,64,23,96,198,93,4,14,2,74,66,122,26,57,89,139,58,26,23,128,5,35,3,0,52,0,0,31,75,0,16,64,124,32,78,105,185,187

Radius of gyration: 16.99 Å; Cα contacts (8 Å, |Δi|>4): 293; chains: 1; bounding box: 44×36×42 Å

Nearest PDB structures (foldseek):
  8bau-assembly1_A  TM=1.005E+00  e=2.238E-33  Phytophthora nicotianae
  2b3w-assembly1_A  TM=8.436E-01  e=1.681E-07  Escherichia coli

Organism: Phytophthora nicotianae (strain INRA-310) (NCBI:txid761204)